Protein AF-X1VA92-F1 (afdb_monomer)

Secondary structure (DSSP, 8-state):
-HHHHHHHHHHHHHHHHHHHHHHHHHHHHHHHHHHHHHHHHHHHHHHHHH---HHHHHHHHHHHHHHHHHHHHHHHHHHHHHH--------B-HHHHHHHHHHHTHHHHHHTT-EEEEE--TTPPPBSS-HHHHHHHHHHHHHHHHHHSPTT-EEEEEEEEETTEEEEEEEE-SS---TTGGGTTTSTT---

InterPro domains:
  IPR003594 Histidine kinase/HSP90-like ATPase domain [PF02518] (134-191)
  IPR003661 Signal transduction histidine kinase, dimerisation/phosphoacceptor domain [PF00512] (24-86)
  IPR003661 Signal transduction histidine kinase, dimerisation/phosphoacceptor domain [SM00388] (22-87)
  IPR003661 Signal transduction histidine kinase, dimerisation/phosphoacceptor domain [cd00082] (22-83)
  IPR005467 Histidine kinase domain [PS50109] (29-192)
  IPR036097 Signal transduction histidine kinase, dimerisation/phosphoacceptor domain superfamily [SSF47384] (15-86)
  IPR036890 Histidine kinase/HSP90-like ATPase superfamily [G3DSA:3.30.565.10] (88-192)
  IPR036890 Histidine kinase/HSP90-like ATPase superfamily [SSF55874] (78-192)

Sequence (192 aa):
MEDITQTERFWEKMAQAEKITSLGLLSAGMAHKIYNPLGSILSHVQYLSAVESDGEKLDSLKWIESEAVRITEITERLLNFARSDHSRERSSNLNNVAIETLELLKRELDKKKIRVSTDLEPDLPPVSLSFGSLEQVVFNLMINAIQAVPPGGKIRISTARQSDQASLFIEDNGAGISKEDLRLVFNPFFST

Structure (mmCIF, N/CA/C/O backbone):
data_AF-X1VA92-F1
#
_entry.id   AF-X1VA92-F1
#
loop_
_atom_site.group_PDB
_atom_site.id
_atom_site.type_symbol
_atom_site.label_atom_id
_atom_site.label_alt_id
_atom_site.label_comp_id
_atom_site.label_asym_id
_atom_site.label_entity_id
_atom_site.label_seq_id
_atom_site.pdbx_PDB_ins_code
_atom_site.Cartn_x
_atom_site.Cartn_y
_atom_site.Cartn_z
_atom_site.occupancy
_atom_site.B_iso_or_equiv
_atom_site.auth_seq_id
_atom_site.auth_comp_id
_atom_site.auth_asym_id
_atom_site.auth_atom_id
_atom_site.pdbx_PDB_model_num
ATOM 1 N N . MET A 1 1 ? -6.807 8.406 42.313 1.00 51.59 1 MET A N 1
ATOM 2 C CA . MET A 1 1 ? -6.507 9.011 40.995 1.00 51.59 1 MET A CA 1
ATOM 3 C C . MET A 1 1 ? -5.010 9.012 40.666 1.00 51.59 1 MET A C 1
ATOM 5 O O . MET A 1 1 ? -4.710 9.003 39.487 1.00 51.59 1 MET A O 1
ATOM 9 N N . GLU A 1 2 ? -4.081 8.951 41.634 1.00 51.50 2 GLU A N 1
ATOM 10 C CA . GLU A 1 2 ? -2.622 8.928 41.359 1.00 51.50 2 GLU A CA 1
ATOM 11 C C . GLU A 1 2 ? -2.058 7.591 40.829 1.00 51.50 2 GLU A C 1
ATOM 13 O O . GLU A 1 2 ? -1.020 7.589 40.175 1.00 51.50 2 GLU A O 1
ATOM 18 N N . ASP A 1 3 ? -2.740 6.466 41.061 1.00 57.91 3 ASP A N 1
ATOM 19 C CA . ASP A 1 3 ? -2.236 5.117 40.728 1.00 57.91 3 ASP A CA 1
ATOM 20 C C . ASP A 1 3 ? -2.355 4.775 39.222 1.00 57.91 3 ASP A C 1
ATOM 22 O O . ASP A 1 3 ? -1.472 4.178 38.601 1.00 57.91 3 ASP A O 1
ATOM 26 N N . ILE A 1 4 ? -3.424 5.267 38.585 1.00 56.44 4 ILE A N 1
ATOM 27 C CA . ILE A 1 4 ? -3.711 5.030 37.161 1.00 56.44 4 ILE A CA 1
ATOM 28 C C . ILE A 1 4 ? -2.668 5.743 36.284 1.00 56.44 4 ILE A C 1
ATOM 30 O O . ILE A 1 4 ? -2.104 5.134 35.381 1.00 56.44 4 ILE A O 1
ATOM 34 N N . THR A 1 5 ? -2.308 6.989 36.616 1.00 64.12 5 THR A N 1
ATOM 35 C CA . THR A 1 5 ? -1.335 7.784 35.844 1.00 64.12 5 THR A CA 1
ATOM 36 C C . THR A 1 5 ? 0.086 7.210 35.897 1.00 64.12 5 THR A C 1
ATOM 38 O O . THR A 1 5 ? 0.846 7.352 34.940 1.00 64.12 5 THR A O 1
ATOM 41 N N . GLN A 1 6 ? 0.488 6.579 37.009 1.00 68.44 6 GLN A N 1
ATOM 42 C CA . GLN A 1 6 ? 1.813 5.952 37.108 1.00 68.44 6 GLN A CA 1
ATOM 43 C C . GLN A 1 6 ? 1.886 4.647 36.318 1.00 68.44 6 GLN A C 1
ATOM 45 O O . GLN A 1 6 ? 2.880 4.405 35.631 1.00 68.44 6 GLN A O 1
ATOM 50 N N . THR A 1 7 ? 0.818 3.853 36.377 1.00 69.75 7 THR A N 1
ATOM 51 C CA . THR A 1 7 ? 0.690 2.609 35.617 1.00 69.75 7 THR A CA 1
ATOM 52 C C . THR A 1 7 ? 0.664 2.890 34.113 1.00 69.75 7 THR A C 1
ATOM 54 O O . THR A 1 7 ? 1.433 2.284 33.372 1.00 69.75 7 THR A O 1
ATOM 57 N N . GLU A 1 8 ? -0.122 3.870 33.655 1.00 63.47 8 GLU A N 1
ATOM 58 C CA . GLU A 1 8 ? -0.158 4.301 32.246 1.00 63.47 8 GLU A CA 1
ATOM 59 C C . GLU A 1 8 ? 1.217 4.760 31.747 1.00 63.47 8 GLU A C 1
ATOM 61 O O . GLU A 1 8 ? 1.699 4.266 30.732 1.00 63.47 8 GLU A O 1
ATOM 66 N N . ARG A 1 9 ? 1.918 5.614 32.507 1.00 68.31 9 ARG A N 1
ATOM 67 C CA . ARG A 1 9 ? 3.278 6.064 32.154 1.00 68.31 9 ARG A CA 1
ATOM 68 C C . ARG A 1 9 ? 4.300 4.930 32.117 1.00 68.31 9 ARG A C 1
ATOM 70 O O . ARG A 1 9 ? 5.284 5.013 31.382 1.00 68.31 9 ARG A O 1
ATOM 77 N N . PHE A 1 10 ? 4.127 3.903 32.947 1.00 75.94 10 PHE A N 1
ATOM 78 C CA . PHE A 1 10 ? 4.983 2.720 32.930 1.00 75.94 10 PHE A CA 1
ATOM 79 C C . PHE A 1 10 ? 4.748 1.891 31.662 1.00 75.94 10 PHE A C 1
ATOM 81 O O . PHE A 1 10 ? 5.716 1.527 30.995 1.00 75.94 10 PHE A O 1
ATOM 88 N N . TRP A 1 11 ? 3.485 1.669 31.287 1.00 69.19 11 TRP A N 1
ATOM 89 C CA . TRP A 1 11 ? 3.123 0.999 30.036 1.00 69.19 11 TRP A CA 1
ATOM 90 C C . TRP A 1 11 ? 3.575 1.780 28.800 1.00 69.19 11 TRP A C 1
ATOM 92 O O . TRP A 1 11 ? 4.150 1.180 27.897 1.00 69.19 11 TRP A O 1
ATOM 102 N N . GLU A 1 12 ? 3.421 3.107 28.783 1.00 69.75 12 GLU A N 1
ATOM 103 C CA . GLU A 1 12 ? 3.938 3.972 27.712 1.00 69.75 12 GLU A CA 1
ATOM 104 C C . GLU A 1 12 ? 5.458 3.838 27.563 1.00 69.75 12 GLU A C 1
ATOM 106 O O . GLU A 1 12 ? 5.966 3.650 26.458 1.00 69.75 12 GLU A O 1
ATOM 111 N N . LYS A 1 13 ? 6.202 3.874 28.676 1.00 70.62 13 LYS A N 1
ATOM 112 C CA . LYS A 1 13 ? 7.662 3.705 28.659 1.00 70.62 13 LYS A CA 1
ATOM 113 C C . LYS A 1 13 ? 8.088 2.313 28.206 1.00 70.62 13 LYS A C 1
ATOM 115 O O . LYS A 1 13 ? 9.078 2.202 27.486 1.00 70.62 13 LYS A O 1
ATOM 120 N N . MET A 1 14 ? 7.369 1.266 28.612 1.00 70.25 14 MET A N 1
ATOM 121 C CA . MET A 1 14 ? 7.655 -0.101 28.167 1.00 70.25 14 MET A CA 1
ATOM 122 C C . MET A 1 14 ? 7.370 -0.278 26.678 1.00 70.25 14 MET A C 1
ATOM 124 O O . MET A 1 14 ? 8.239 -0.767 25.959 1.00 70.25 14 MET A O 1
ATOM 128 N N . ALA A 1 15 ? 6.236 0.227 26.187 1.00 64.81 15 ALA A N 1
ATOM 129 C CA . ALA A 1 15 ? 5.920 0.243 24.762 1.00 64.81 15 ALA A CA 1
ATOM 130 C C . ALA A 1 15 ? 6.973 1.028 23.957 1.00 64.81 15 ALA A C 1
ATOM 132 O O . ALA A 1 15 ? 7.412 0.594 22.891 1.00 64.81 15 ALA A O 1
ATOM 133 N N . GLN A 1 16 ? 7.449 2.159 24.486 1.00 64.69 16 GLN A N 1
ATOM 134 C CA . GLN A 1 16 ? 8.508 2.951 23.862 1.00 64.69 16 GLN A CA 1
ATOM 135 C C . GLN A 1 16 ? 9.859 2.209 23.845 1.00 64.69 16 GLN A C 1
ATOM 137 O O . GLN A 1 16 ? 10.579 2.269 22.846 1.00 64.69 16 GLN A O 1
ATOM 142 N N . ALA A 1 17 ? 10.204 1.481 24.910 1.00 65.81 17 ALA A N 1
ATOM 143 C CA . ALA A 1 17 ? 11.437 0.697 24.999 1.00 65.81 17 ALA A CA 1
ATOM 144 C C . ALA A 1 17 ? 11.427 -0.534 24.072 1.00 65.81 17 ALA A C 1
ATOM 146 O O . ALA A 1 17 ? 12.419 -0.789 23.380 1.00 65.81 17 ALA A O 1
ATOM 147 N N . GLU A 1 18 ? 10.306 -1.259 23.992 1.00 64.31 18 GLU A N 1
ATOM 148 C CA . GLU A 1 18 ? 10.106 -2.338 23.014 1.00 64.31 18 GLU A CA 1
ATOM 149 C C . GLU A 1 18 ? 10.190 -1.811 21.579 1.00 64.31 18 GLU A C 1
ATOM 151 O O . GLU A 1 18 ? 10.829 -2.431 20.724 1.00 64.31 18 GLU A O 1
ATOM 156 N N . LYS A 1 19 ? 9.622 -0.628 21.318 1.00 60.59 19 LYS A N 1
ATOM 157 C CA . LYS A 1 19 ? 9.689 0.043 20.016 1.00 60.59 19 LYS A CA 1
ATOM 158 C C . LYS A 1 19 ? 11.117 0.420 19.631 1.00 60.59 19 LYS A C 1
ATOM 160 O O . LYS A 1 19 ? 11.512 0.136 18.507 1.00 60.59 19 LYS A O 1
ATOM 165 N N . ILE A 1 20 ? 11.911 1.003 20.533 1.00 62.06 20 ILE A N 1
ATOM 166 C CA . ILE A 1 20 ? 13.326 1.343 20.275 1.00 62.06 20 ILE A CA 1
ATOM 167 C C . ILE A 1 20 ? 14.162 0.080 20.046 1.00 62.06 20 ILE A C 1
ATOM 169 O O . ILE A 1 20 ? 14.979 0.040 19.128 1.00 62.06 20 ILE A O 1
ATOM 173 N N . THR A 1 21 ? 13.938 -0.963 20.844 1.00 59.00 21 THR A N 1
ATOM 174 C CA . THR A 1 21 ? 14.646 -2.243 20.701 1.00 59.00 21 THR A CA 1
ATOM 175 C C . THR A 1 21 ? 14.317 -2.900 19.361 1.00 59.00 21 THR A C 1
ATOM 177 O O . THR A 1 21 ? 15.220 -3.313 18.632 1.00 59.00 21 THR A O 1
ATOM 180 N N . SER A 1 22 ? 13.034 -2.908 18.986 1.00 56.94 22 SER A N 1
ATOM 181 C CA . SER A 1 22 ? 12.571 -3.373 17.676 1.00 56.94 22 SER A CA 1
ATOM 182 C C . SER A 1 22 ? 13.159 -2.521 16.555 1.00 56.94 22 SER A C 1
ATOM 184 O O . SER A 1 22 ? 13.689 -3.064 15.594 1.00 56.94 22 SER A O 1
ATOM 186 N N . LEU A 1 23 ? 13.169 -1.192 16.693 1.00 59.81 23 LEU A N 1
ATOM 187 C CA . LEU A 1 23 ? 13.786 -0.282 15.728 1.00 59.81 23 LEU A CA 1
ATOM 188 C C . LEU A 1 23 ? 15.275 -0.601 15.537 1.00 59.81 23 LEU A C 1
ATOM 190 O O . LEU A 1 23 ? 15.735 -0.635 14.403 1.00 59.81 23 LEU A O 1
ATOM 194 N N . GLY A 1 24 ? 16.020 -0.872 16.611 1.00 56.16 24 GLY A N 1
ATOM 195 C CA . GLY A 1 24 ? 17.441 -1.227 16.557 1.00 56.16 24 GLY A CA 1
ATOM 196 C C . GLY A 1 24 ? 17.702 -2.547 15.827 1.00 56.16 24 GLY A C 1
ATOM 197 O O . GLY A 1 24 ? 18.560 -2.600 14.945 1.00 56.16 24 GLY A O 1
ATOM 198 N N . LEU A 1 25 ? 16.920 -3.589 16.130 1.00 56.34 25 LEU A N 1
ATOM 199 C CA . LEU A 1 25 ? 17.005 -4.888 15.451 1.00 56.34 25 LEU A CA 1
ATOM 200 C C . LEU A 1 25 ? 16.614 -4.790 13.964 1.00 56.34 25 LEU A C 1
ATOM 202 O O . LEU A 1 25 ? 17.269 -5.371 13.099 1.00 56.34 25 LEU A O 1
ATOM 206 N N . LEU A 1 26 ? 15.563 -4.024 13.661 1.00 56.12 26 LEU A N 1
ATOM 207 C CA . LEU A 1 26 ? 15.024 -3.849 12.311 1.00 56.12 26 LEU A CA 1
ATOM 208 C C . LEU A 1 26 ? 15.897 -2.917 11.455 1.00 56.12 26 LEU A C 1
ATOM 210 O O . LEU A 1 26 ? 16.030 -3.150 10.256 1.00 56.12 26 LEU A O 1
ATOM 214 N N . SER A 1 27 ? 16.554 -1.917 12.052 1.00 54.53 27 SER A N 1
ATOM 215 C CA . SER A 1 27 ? 17.424 -0.962 11.344 1.00 54.53 27 SER A CA 1
ATOM 216 C C . SER A 1 27 ? 18.600 -1.645 10.647 1.00 54.53 27 SER A C 1
ATOM 218 O O . SER A 1 27 ? 18.955 -1.253 9.538 1.00 54.53 27 SER A O 1
ATOM 220 N N . ALA A 1 28 ? 19.170 -2.701 11.236 1.00 60.66 28 ALA A N 1
ATOM 221 C CA . ALA A 1 28 ? 20.243 -3.471 10.603 1.00 60.66 28 ALA A CA 1
ATOM 222 C C . ALA A 1 28 ? 19.760 -4.212 9.338 1.00 60.66 28 ALA A C 1
ATOM 224 O O . ALA A 1 28 ? 20.427 -4.182 8.302 1.00 60.66 28 ALA A O 1
ATOM 225 N N . GLY A 1 29 ? 18.568 -4.820 9.388 1.00 56.12 29 GLY A N 1
ATOM 226 C CA . GLY A 1 29 ? 17.947 -5.472 8.228 1.00 56.12 29 GLY A CA 1
ATOM 227 C C . GLY A 1 29 ? 17.464 -4.481 7.160 1.00 56.12 29 GLY A C 1
ATOM 228 O O . GLY A 1 29 ? 17.550 -4.762 5.963 1.00 56.12 29 GLY A O 1
ATOM 229 N N . MET A 1 30 ? 17.002 -3.298 7.575 1.00 63.22 30 MET A N 1
ATOM 230 C CA . MET A 1 30 ? 16.572 -2.228 6.671 1.00 63.22 30 MET A CA 1
ATOM 231 C C . MET A 1 30 ? 17.733 -1.546 5.968 1.00 63.22 30 MET A C 1
ATOM 233 O O . MET A 1 30 ? 17.630 -1.287 4.775 1.00 63.22 30 MET A O 1
ATOM 237 N N . ALA A 1 31 ? 18.843 -1.300 6.667 1.00 66.50 31 ALA A N 1
ATOM 238 C CA . ALA A 1 31 ? 20.040 -0.737 6.059 1.00 66.50 31 ALA A CA 1
ATOM 239 C C . ALA A 1 31 ? 20.470 -1.587 4.859 1.00 66.50 31 ALA A C 1
ATOM 241 O O . ALA A 1 31 ? 20.632 -1.065 3.763 1.00 66.50 31 ALA A O 1
ATOM 242 N N . HIS A 1 32 ? 20.528 -2.911 5.022 1.00 66.38 32 HIS A N 1
ATOM 243 C CA . HIS A 1 32 ? 20.819 -3.831 3.922 1.00 66.38 32 HIS A CA 1
ATOM 244 C C . HIS A 1 32 ? 19.803 -3.724 2.766 1.00 66.38 32 HIS A C 1
ATOM 246 O O . HIS A 1 32 ? 20.185 -3.660 1.599 1.00 66.38 32 HIS A O 1
ATOM 252 N N . LYS A 1 33 ? 18.502 -3.628 3.072 1.00 63.91 33 LYS A N 1
ATOM 253 C CA . LYS A 1 33 ? 17.441 -3.457 2.063 1.00 63.91 33 LYS A CA 1
ATOM 254 C C . LYS A 1 33 ? 17.423 -2.083 1.384 1.00 63.91 33 LYS A C 1
ATOM 256 O O . LYS A 1 33 ? 16.824 -1.994 0.323 1.00 63.91 33 LYS A O 1
ATOM 261 N N . ILE A 1 34 ? 18.057 -1.054 1.950 1.00 75.75 34 ILE A N 1
ATOM 262 C CA . ILE A 1 34 ? 18.270 0.265 1.324 1.00 75.75 34 ILE A CA 1
ATOM 263 C C . ILE A 1 34 ? 19.579 0.276 0.519 1.00 75.75 34 ILE A C 1
ATOM 265 O O . ILE A 1 34 ? 19.644 0.843 -0.570 1.00 75.75 34 ILE A O 1
ATOM 269 N N . TYR A 1 35 ? 20.629 -0.378 1.017 1.00 76.25 35 TYR A N 1
ATOM 270 C CA . TYR A 1 35 ? 21.914 -0.440 0.323 1.00 76.25 35 TYR A CA 1
ATOM 271 C C . TYR A 1 35 ? 21.838 -1.226 -0.987 1.00 76.25 35 TYR A C 1
ATOM 273 O O . TYR A 1 35 ? 22.468 -0.830 -1.963 1.00 76.25 35 TYR A O 1
ATOM 281 N N . ASN A 1 36 ? 21.035 -2.289 -1.045 1.00 73.75 36 ASN A N 1
ATOM 282 C CA . ASN A 1 36 ? 20.842 -3.075 -2.266 1.00 73.75 36 ASN A CA 1
ATOM 283 C C . ASN A 1 36 ? 20.256 -2.261 -3.443 1.00 73.75 36 ASN A C 1
ATOM 285 O O . ASN A 1 36 ? 20.897 -2.223 -4.497 1.00 73.75 36 ASN A O 1
ATOM 289 N N . PRO A 1 37 ? 19.101 -1.578 -3.299 1.00 78.12 37 PRO A N 1
ATOM 290 C CA . PRO A 1 37 ? 18.558 -0.712 -4.340 1.00 78.12 37 PRO A CA 1
ATOM 291 C C . PRO A 1 37 ? 19.531 0.408 -4.727 1.00 78.12 37 PRO A C 1
ATOM 293 O O . PRO A 1 37 ? 19.744 0.658 -5.911 1.00 78.12 37 PRO A O 1
ATOM 296 N N . LEU A 1 38 ? 20.208 1.029 -3.751 1.00 85.75 38 LEU A N 1
ATOM 297 C CA . LEU A 1 38 ? 21.236 2.041 -4.023 1.00 85.75 38 LEU A CA 1
ATOM 298 C C . LEU A 1 38 ? 22.393 1.490 -4.866 1.00 85.75 38 LEU A C 1
ATOM 300 O O . LEU A 1 38 ? 22.822 2.138 -5.819 1.00 85.75 38 LEU A O 1
ATOM 304 N N . GLY A 1 39 ? 22.883 0.290 -4.554 1.00 84.38 39 GLY A N 1
ATOM 305 C CA . GLY A 1 39 ? 23.929 -0.373 -5.333 1.00 84.38 39 GLY A CA 1
ATOM 306 C C . GLY A 1 39 ? 23.492 -0.668 -6.771 1.00 84.38 39 GLY A C 1
ATOM 307 O O . GLY A 1 39 ? 24.270 -0.470 -7.708 1.00 84.38 39 GLY A O 1
ATOM 308 N N . SER A 1 40 ? 22.232 -1.075 -6.960 1.00 85.00 40 SER A N 1
ATOM 309 C CA . SER A 1 40 ? 21.647 -1.274 -8.290 1.00 85.00 40 SER A CA 1
ATOM 310 C C . SER A 1 40 ? 21.562 0.041 -9.072 1.00 85.00 40 SER A C 1
ATOM 312 O O . SER A 1 40 ? 22.006 0.091 -10.219 1.00 85.00 40 SER A O 1
ATOM 314 N N . ILE A 1 41 ? 21.105 1.128 -8.437 1.00 91.19 41 ILE A N 1
ATOM 315 C CA . ILE A 1 41 ? 21.076 2.470 -9.039 1.00 91.19 41 ILE A CA 1
ATOM 316 C C . ILE A 1 41 ? 22.476 2.898 -9.483 1.00 91.19 41 ILE A C 1
ATOM 318 O O . ILE A 1 41 ? 22.651 3.288 -10.636 1.00 91.19 41 ILE A O 1
ATOM 322 N N . LEU A 1 42 ? 23.486 2.792 -8.608 1.00 90.62 42 LEU A N 1
ATOM 323 C CA . LEU A 1 42 ? 24.863 3.157 -8.959 1.00 90.62 42 LEU A CA 1
ATOM 324 C C . LEU A 1 42 ? 25.379 2.357 -10.161 1.00 90.62 42 LEU A C 1
ATOM 326 O O . LEU A 1 42 ? 26.010 2.928 -11.049 1.00 90.62 42 LEU A O 1
ATOM 330 N N . SER A 1 43 ? 25.081 1.059 -10.211 1.00 90.00 43 SER A N 1
ATOM 331 C CA . SER A 1 43 ? 25.493 0.190 -11.318 1.00 90.00 43 SER A CA 1
ATOM 332 C C . SER A 1 43 ? 24.843 0.613 -12.639 1.00 90.00 43 SER A C 1
ATOM 334 O O . SER A 1 43 ? 25.521 0.687 -13.662 1.00 90.00 43 SER A O 1
ATOM 336 N N . HIS A 1 44 ? 23.554 0.970 -12.626 1.00 92.00 44 HIS A N 1
ATOM 337 C CA . HIS A 1 44 ? 22.870 1.480 -13.818 1.00 92.00 44 HIS A CA 1
ATOM 338 C C . HIS A 1 44 ? 23.366 2.868 -14.235 1.00 92.00 44 HIS A C 1
ATOM 340 O O . HIS A 1 44 ? 23.493 3.131 -15.426 1.00 92.00 44 HIS A O 1
ATOM 346 N N . VAL A 1 45 ? 23.713 3.748 -13.295 1.00 92.69 45 VAL A N 1
ATOM 347 C CA . VAL A 1 45 ? 24.329 5.048 -13.620 1.00 92.69 45 VAL A CA 1
ATOM 348 C C . VAL A 1 45 ? 25.700 4.864 -14.284 1.00 92.69 45 VAL A C 1
ATOM 350 O O . VAL A 1 45 ? 26.022 5.556 -15.251 1.00 92.69 45 VAL A O 1
ATOM 353 N N . GLN A 1 46 ? 26.499 3.903 -13.816 1.00 90.62 46 GLN A N 1
ATOM 354 C CA . GLN A 1 46 ? 27.761 3.540 -14.468 1.00 90.62 46 GLN A CA 1
ATOM 355 C C . GLN A 1 46 ? 27.521 2.954 -15.865 1.00 90.62 46 GLN A C 1
ATOM 357 O O . GLN A 1 46 ? 28.187 3.359 -16.817 1.00 90.62 46 GLN A O 1
ATOM 362 N N . TYR A 1 47 ? 26.530 2.069 -16.008 1.00 91.62 47 TYR A N 1
ATOM 363 C CA . TYR A 1 47 ? 26.126 1.505 -17.299 1.00 91.62 47 TYR A CA 1
ATOM 364 C C . TYR A 1 47 ? 25.704 2.589 -18.300 1.00 91.62 47 TYR A C 1
ATOM 366 O O . TYR A 1 47 ? 26.144 2.576 -19.447 1.00 91.62 47 TYR A O 1
ATOM 374 N N . LEU A 1 48 ? 24.937 3.587 -17.846 1.00 91.75 48 LEU A N 1
ATOM 375 C CA . LEU A 1 48 ? 24.497 4.727 -18.657 1.00 91.75 48 LEU A CA 1
ATOM 376 C C . LEU A 1 48 ? 25.655 5.528 -19.263 1.00 91.75 48 LEU A C 1
ATOM 378 O O . LEU A 1 48 ? 25.488 6.136 -20.316 1.00 91.75 48 LEU A O 1
ATOM 382 N N . SER A 1 49 ? 26.820 5.521 -18.614 1.00 85.94 49 SER A N 1
ATOM 383 C CA . SER A 1 49 ? 28.020 6.212 -19.101 1.00 85.94 49 SER A CA 1
ATOM 384 C C . SER A 1 49 ? 28.775 5.413 -20.170 1.00 85.94 49 SER A C 1
ATOM 386 O O . SER A 1 49 ? 29.607 5.977 -20.874 1.00 85.94 49 SER A O 1
ATOM 388 N N . ALA A 1 50 ? 28.508 4.109 -20.282 1.00 87.25 50 ALA A N 1
ATOM 389 C CA . ALA A 1 50 ? 29.173 3.192 -21.206 1.00 87.25 50 ALA A CA 1
ATOM 390 C C . ALA A 1 50 ? 28.299 2.797 -22.410 1.00 87.25 50 ALA A C 1
ATOM 392 O O . ALA A 1 50 ? 28.812 2.252 -23.385 1.00 87.25 50 ALA A O 1
ATOM 393 N N . VAL A 1 51 ? 26.989 3.048 -22.344 1.00 90.25 51 VAL A N 1
ATOM 394 C CA . VAL A 1 51 ? 26.021 2.641 -23.366 1.00 90.25 51 VAL A CA 1
ATOM 395 C C . VAL A 1 51 ? 25.683 3.788 -24.320 1.00 90.25 51 VAL A C 1
ATOM 397 O O . VAL A 1 51 ? 25.341 4.894 -23.902 1.00 90.25 51 VAL A O 1
ATOM 400 N N . GLU A 1 52 ? 25.730 3.525 -25.627 1.00 89.81 52 GLU A N 1
ATOM 401 C CA . GLU A 1 52 ? 25.382 4.534 -26.637 1.00 89.81 52 GLU A CA 1
ATOM 402 C C . GLU A 1 52 ? 23.909 4.483 -27.063 1.00 89.81 52 GLU A C 1
ATOM 404 O O . GLU A 1 52 ? 23.341 5.522 -27.398 1.00 89.81 52 GLU A O 1
ATOM 409 N N . SER A 1 53 ? 23.272 3.310 -26.982 1.00 94.06 53 SER A N 1
ATOM 410 C CA . SER A 1 53 ? 21.876 3.091 -27.381 1.00 94.06 53 SER A CA 1
ATOM 411 C C . SER A 1 53 ? 20.890 3.862 -26.502 1.00 94.06 53 SER A C 1
ATOM 413 O O . SER A 1 53 ? 20.784 3.615 -25.301 1.00 94.06 53 SER A O 1
ATOM 415 N N . ASP A 1 54 ? 20.097 4.747 -27.107 1.00 88.69 54 ASP A N 1
ATOM 416 C CA . ASP A 1 54 ? 19.084 5.526 -26.385 1.00 88.69 54 ASP A CA 1
ATOM 417 C C . ASP A 1 54 ? 17.954 4.659 -25.805 1.00 88.69 54 ASP A C 1
ATOM 419 O O . ASP A 1 54 ? 17.386 5.005 -24.769 1.00 88.69 54 ASP A O 1
ATOM 423 N N . GLY A 1 55 ? 17.661 3.507 -26.420 1.00 89.19 55 GLY A N 1
ATOM 424 C CA . GLY A 1 55 ? 16.695 2.544 -25.880 1.00 89.19 55 GLY A CA 1
ATOM 425 C C . GLY A 1 55 ? 17.172 1.935 -24.561 1.00 89.19 55 GLY A C 1
ATOM 426 O O . GLY A 1 55 ? 16.449 1.949 -23.568 1.00 89.19 55 GLY A O 1
ATOM 427 N N . GLU A 1 56 ? 18.430 1.496 -24.516 1.00 88.12 56 GLU A N 1
ATOM 428 C CA . GLU A 1 56 ? 19.026 0.914 -23.307 1.00 88.12 56 GLU A CA 1
ATOM 429 C C . GLU A 1 56 ? 19.242 1.959 -22.205 1.00 88.12 56 GLU A C 1
ATOM 431 O O . GLU A 1 56 ? 19.104 1.654 -21.013 1.00 88.12 56 GLU A O 1
ATOM 436 N N . LYS A 1 57 ? 19.515 3.216 -22.591 1.00 89.81 57 LYS A N 1
ATOM 437 C CA . LYS A 1 57 ? 19.520 4.338 -21.645 1.00 89.81 57 LYS A CA 1
ATOM 438 C C . LYS A 1 57 ? 18.149 4.540 -21.018 1.00 89.81 57 LYS A C 1
ATOM 440 O O . LYS A 1 57 ? 18.047 4.668 -19.800 1.00 89.81 57 LYS A O 1
ATOM 445 N N . LEU A 1 58 ? 17.096 4.555 -21.833 1.00 88.62 58 LEU A N 1
ATOM 446 C CA . LEU A 1 58 ? 15.733 4.748 -21.348 1.00 88.62 58 LEU A CA 1
ATOM 447 C C . LEU A 1 58 ? 15.306 3.628 -20.391 1.00 88.62 58 LEU A C 1
ATOM 449 O O . LEU A 1 58 ? 14.689 3.910 -19.364 1.00 88.62 58 LEU A O 1
ATOM 453 N N . ASP A 1 59 ? 15.656 2.380 -20.692 1.00 87.00 59 ASP A N 1
ATOM 454 C CA . ASP A 1 59 ? 15.344 1.242 -19.824 1.00 87.00 59 ASP A CA 1
ATOM 455 C C . ASP A 1 59 ? 16.107 1.311 -18.495 1.00 87.00 59 ASP A C 1
ATOM 457 O O . ASP A 1 59 ? 15.518 1.111 -17.430 1.00 87.00 59 ASP A O 1
ATOM 461 N N . SER A 1 60 ? 17.384 1.702 -18.529 1.00 88.44 60 SER A N 1
ATOM 462 C CA . SER A 1 60 ? 18.170 1.930 -17.310 1.00 88.44 60 SER A CA 1
ATOM 463 C C . SER A 1 60 ? 17.630 3.084 -16.463 1.00 88.44 60 SER A C 1
ATOM 465 O O . SER A 1 60 ? 17.595 2.978 -15.240 1.00 88.44 60 SER A O 1
ATOM 467 N N . LEU A 1 61 ? 17.163 4.169 -17.086 1.00 89.31 61 LEU A N 1
ATOM 468 C CA . LEU A 1 61 ? 16.547 5.294 -16.375 1.00 89.31 61 LEU A CA 1
ATOM 469 C C . LEU A 1 61 ? 15.232 4.894 -15.695 1.00 89.31 61 LEU A C 1
ATOM 471 O O . LEU A 1 61 ? 15.024 5.241 -14.534 1.00 89.31 61 LEU A O 1
ATOM 475 N N . LYS A 1 62 ? 14.374 4.118 -16.371 1.00 81.12 62 LYS A N 1
ATOM 476 C CA . LYS A 1 62 ? 13.142 3.574 -15.769 1.00 81.12 62 LYS A CA 1
ATOM 477 C C . LYS A 1 62 ? 13.440 2.634 -14.604 1.00 81.12 62 LYS A C 1
ATOM 479 O O . LYS A 1 62 ? 12.714 2.633 -13.612 1.00 81.12 62 LYS A O 1
ATOM 484 N N . TRP A 1 63 ? 14.502 1.836 -14.716 1.00 84.00 63 TRP A N 1
ATOM 485 C CA . TRP A 1 63 ? 14.940 0.967 -13.629 1.00 84.00 63 TRP A CA 1
ATOM 486 C C . TRP A 1 63 ? 15.394 1.775 -12.409 1.00 84.00 63 TRP A C 1
ATOM 488 O O . TRP A 1 63 ? 14.928 1.528 -11.298 1.00 84.00 63 TRP A O 1
ATOM 498 N N . ILE A 1 64 ? 16.236 2.793 -12.622 1.00 89.88 64 ILE A N 1
ATOM 499 C CA . ILE A 1 64 ? 16.676 3.716 -11.566 1.00 89.88 64 ILE A CA 1
ATOM 500 C C . ILE A 1 64 ? 15.476 4.390 -10.888 1.00 89.88 64 ILE A C 1
ATOM 502 O O . ILE A 1 64 ? 15.435 4.460 -9.661 1.00 89.88 64 ILE A O 1
ATOM 506 N N . GLU A 1 65 ? 14.497 4.861 -11.666 1.00 79.69 65 GLU A N 1
ATOM 507 C CA . GLU A 1 65 ? 13.269 5.471 -11.141 1.00 79.69 65 GLU A CA 1
ATOM 508 C C . GLU A 1 65 ? 12.511 4.499 -10.225 1.00 79.69 65 GLU A C 1
ATOM 510 O O . GLU A 1 65 ? 12.183 4.851 -9.092 1.00 79.69 65 GLU A O 1
ATOM 515 N N . SER A 1 66 ? 12.292 3.259 -10.675 1.00 72.12 66 SER A N 1
ATOM 516 C CA . SER A 1 66 ? 11.624 2.222 -9.877 1.00 72.12 66 SER A CA 1
ATOM 517 C C . SER A 1 66 ? 12.341 1.965 -8.551 1.00 72.12 66 SER A C 1
ATOM 519 O O . SER A 1 66 ? 11.706 1.816 -7.507 1.00 72.12 66 SER A O 1
ATOM 521 N N . GLU A 1 67 ? 13.669 1.929 -8.575 1.00 84.56 67 GLU A N 1
ATOM 522 C CA . GLU A 1 67 ? 14.458 1.581 -7.401 1.00 84.56 67 GLU A CA 1
ATOM 523 C C . GLU A 1 67 ? 14.591 2.761 -6.418 1.00 84.56 67 GLU A C 1
ATOM 525 O O . GLU A 1 67 ? 14.637 2.563 -5.202 1.00 84.56 67 GLU A O 1
ATOM 530 N N . ALA A 1 68 ? 14.520 3.999 -6.917 1.00 77.31 68 ALA A N 1
ATOM 531 C CA . ALA A 1 68 ? 14.373 5.196 -6.092 1.00 77.31 68 ALA A CA 1
ATOM 532 C C . ALA A 1 68 ? 13.001 5.251 -5.397 1.00 77.31 68 ALA A C 1
ATOM 534 O O . ALA A 1 68 ? 12.933 5.546 -4.203 1.00 77.31 68 ALA A O 1
ATOM 535 N N . VAL A 1 69 ? 11.916 4.913 -6.106 1.00 73.75 69 VAL A N 1
ATOM 536 C CA . VAL A 1 69 ? 10.572 4.784 -5.508 1.00 73.75 69 VAL A CA 1
ATOM 537 C C . VAL A 1 69 ? 10.589 3.747 -4.384 1.00 73.75 69 VAL A C 1
ATOM 539 O O . VAL A 1 69 ? 10.125 4.025 -3.280 1.00 73.75 69 VAL A O 1
ATOM 542 N N . ARG A 1 70 ? 11.223 2.594 -4.614 1.00 71.00 70 ARG A N 1
ATOM 543 C CA . ARG A 1 70 ? 11.360 1.538 -3.606 1.00 71.00 70 ARG A CA 1
ATOM 544 C C . ARG A 1 70 ? 12.097 2.003 -2.346 1.00 71.00 70 ARG A C 1
ATOM 546 O O . ARG A 1 70 ? 11.689 1.660 -1.237 1.00 71.00 70 ARG A O 1
ATOM 553 N N . ILE A 1 71 ? 13.175 2.780 -2.486 1.00 79.94 71 ILE A N 1
ATOM 554 C CA . ILE A 1 71 ? 13.889 3.358 -1.333 1.00 79.94 71 ILE A CA 1
ATOM 555 C C . ILE A 1 71 ? 12.965 4.295 -0.553 1.00 79.94 71 ILE A C 1
ATOM 557 O O . ILE A 1 71 ? 12.902 4.191 0.673 1.00 79.94 71 ILE A O 1
ATOM 561 N N . THR A 1 72 ? 12.220 5.158 -1.247 1.00 72.75 72 THR A N 1
ATOM 562 C CA . THR A 1 72 ? 11.250 6.070 -0.626 1.00 72.75 72 THR A CA 1
ATOM 563 C C . THR A 1 72 ? 10.235 5.295 0.211 1.00 72.75 72 THR A C 1
ATOM 565 O O . THR A 1 72 ? 10.123 5.556 1.408 1.00 72.75 72 THR A O 1
ATOM 568 N N . GLU A 1 73 ? 9.609 4.255 -0.345 1.00 68.50 73 GLU A N 1
ATOM 569 C CA . GLU A 1 73 ? 8.646 3.411 0.378 1.00 68.50 73 GLU A CA 1
ATOM 570 C C . GLU A 1 73 ? 9.252 2.764 1.636 1.00 68.50 73 GLU A C 1
ATOM 572 O O . GLU A 1 73 ? 8.625 2.728 2.699 1.00 68.50 73 GLU A O 1
ATOM 577 N N . ILE A 1 74 ? 10.490 2.262 1.549 1.00 66.69 74 ILE A N 1
ATOM 578 C CA . ILE A 1 74 ? 11.199 1.672 2.694 1.00 66.69 74 ILE A CA 1
ATOM 579 C C . ILE A 1 74 ? 11.429 2.731 3.782 1.00 66.69 74 ILE A C 1
ATOM 581 O O . ILE A 1 74 ? 11.202 2.465 4.967 1.00 66.69 74 ILE A O 1
ATOM 585 N N . THR A 1 75 ? 11.859 3.933 3.398 1.00 68.75 75 THR A N 1
ATOM 586 C CA . THR A 1 75 ? 12.124 5.024 4.346 1.00 68.75 75 THR A CA 1
ATOM 587 C C . THR A 1 75 ? 10.852 5.576 4.984 1.00 68.75 75 THR A C 1
ATOM 589 O O . THR A 1 75 ? 10.842 5.828 6.188 1.00 68.75 75 THR A O 1
ATOM 592 N N . GLU A 1 76 ? 9.756 5.687 4.234 1.00 65.19 76 GLU A N 1
ATOM 593 C CA . GLU A 1 76 ? 8.454 6.105 4.756 1.00 65.19 76 GLU A CA 1
ATOM 594 C C 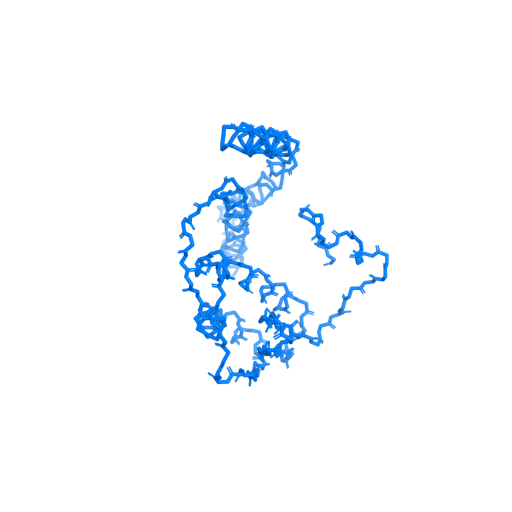. GLU A 1 76 ? 7.905 5.090 5.755 1.00 65.19 76 GLU A C 1
ATOM 596 O O . GLU A 1 76 ? 7.474 5.469 6.844 1.00 65.19 76 GLU A O 1
ATO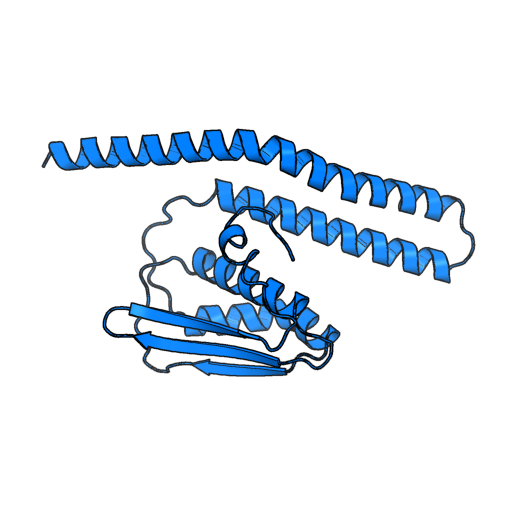M 601 N N . ARG A 1 77 ? 7.997 3.787 5.456 1.00 64.56 77 ARG A N 1
ATOM 602 C CA . ARG A 1 77 ? 7.602 2.728 6.400 1.00 64.56 77 ARG A CA 1
ATOM 603 C C . ARG A 1 77 ? 8.384 2.818 7.716 1.00 64.56 77 ARG A C 1
ATOM 605 O O . ARG A 1 77 ? 7.783 2.678 8.781 1.00 64.56 77 ARG A O 1
ATOM 612 N N . LEU A 1 78 ? 9.689 3.108 7.665 1.00 65.00 78 LEU A N 1
ATOM 613 C CA . LEU A 1 78 ? 10.516 3.305 8.865 1.00 65.00 78 LEU A CA 1
ATOM 614 C C . LEU A 1 78 ? 10.117 4.562 9.646 1.00 65.00 78 LEU A C 1
ATOM 616 O O . LEU A 1 78 ? 9.942 4.510 10.865 1.00 65.00 78 LEU A O 1
ATOM 620 N N . LEU A 1 79 ? 9.963 5.690 8.948 1.00 64.06 79 LEU A N 1
ATOM 621 C CA . LEU A 1 79 ? 9.584 6.963 9.557 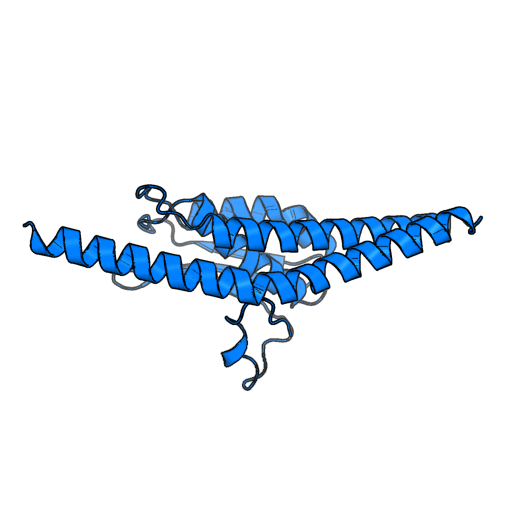1.00 64.06 79 LEU A CA 1
ATOM 622 C C . LEU A 1 79 ? 8.205 6.882 10.202 1.00 64.06 79 LEU A C 1
ATOM 624 O O . LEU A 1 79 ? 8.031 7.385 11.306 1.00 64.06 79 LEU A O 1
ATOM 628 N N . ASN A 1 80 ? 7.247 6.216 9.565 1.00 60.59 80 ASN A N 1
ATOM 629 C CA . ASN A 1 80 ? 5.903 6.053 10.102 1.00 60.59 80 ASN A CA 1
ATOM 630 C C . ASN A 1 80 ? 5.866 5.084 11.287 1.00 60.59 80 ASN A C 1
ATOM 632 O O . ASN A 1 80 ? 5.172 5.342 12.271 1.00 60.59 80 ASN A O 1
ATOM 636 N N . PHE A 1 81 ? 6.671 4.017 11.260 1.00 59.25 81 PHE A N 1
ATOM 637 C CA . PHE A 1 81 ? 6.855 3.174 12.438 1.00 59.25 81 PHE A CA 1
ATOM 638 C C . PHE A 1 81 ? 7.417 3.993 13.606 1.00 59.25 81 PHE A C 1
ATOM 640 O O . PHE A 1 81 ? 6.890 3.914 14.710 1.00 59.25 81 PHE A O 1
ATOM 647 N N . ALA A 1 82 ? 8.410 4.855 13.367 1.00 60.34 82 ALA A N 1
ATOM 648 C CA . ALA A 1 82 ? 8.961 5.737 14.394 1.00 60.34 82 ALA A CA 1
ATOM 649 C C . ALA A 1 82 ? 7.952 6.802 14.876 1.00 60.34 82 ALA A C 1
ATOM 651 O O . ALA A 1 82 ? 7.840 7.026 16.081 1.00 60.34 82 ALA A O 1
ATOM 652 N N . ARG A 1 83 ? 7.178 7.400 13.961 1.00 56.06 83 ARG A N 1
ATOM 653 C CA . ARG A 1 83 ? 6.228 8.506 14.192 1.00 56.06 83 ARG A CA 1
ATOM 654 C C . ARG A 1 83 ? 4.834 8.101 14.658 1.00 56.06 83 ARG A C 1
ATOM 656 O O . ARG A 1 83 ? 4.022 8.997 14.860 1.00 56.06 83 ARG A O 1
ATOM 663 N N . SER A 1 84 ? 4.540 6.811 14.824 1.00 49.78 84 SER A N 1
ATOM 664 C CA . SER A 1 84 ? 3.336 6.357 15.534 1.00 49.78 84 SER A CA 1
ATOM 665 C C . SER A 1 84 ? 3.396 6.845 16.988 1.00 49.78 84 SER A C 1
ATOM 667 O O . SER A 1 84 ? 3.882 6.171 17.892 1.00 49.78 84 SER A O 1
ATOM 669 N N . ASP A 1 85 ? 3.008 8.099 17.148 1.00 46.81 85 ASP A N 1
ATOM 670 C CA . ASP A 1 85 ? 2.919 8.882 18.360 1.00 46.81 85 ASP A CA 1
ATOM 671 C C . ASP A 1 85 ? 1.463 9.336 18.448 1.00 46.81 85 ASP A C 1
ATOM 673 O O . ASP A 1 85 ? 0.812 9.571 17.423 1.00 46.81 85 ASP A O 1
ATOM 677 N N . HIS A 1 86 ? 0.937 9.388 19.664 1.00 46.44 86 HIS A N 1
ATOM 678 C CA . HIS A 1 86 ? -0.474 9.578 19.980 1.00 46.44 86 HIS A CA 1
ATOM 679 C C . HIS A 1 86 ? -0.974 10.962 19.531 1.00 46.44 86 HIS A C 1
ATOM 681 O O . HIS A 1 86 ? -1.151 11.879 20.338 1.00 46.44 86 HIS A O 1
ATOM 687 N N . SER A 1 87 ? -1.219 11.150 18.230 1.00 44.78 87 SER A N 1
ATOM 688 C CA . SER A 1 87 ? -1.853 12.362 17.727 1.00 44.78 87 SER A CA 1
ATOM 689 C C . SER A 1 87 ? -3.294 12.357 18.229 1.00 44.78 87 SER A C 1
ATOM 691 O O . SER A 1 87 ? -4.135 11.631 17.699 1.00 44.78 87 SER A O 1
ATOM 693 N N . ARG A 1 88 ? -3.512 13.115 19.310 1.00 46.62 88 ARG A N 1
ATOM 694 C CA . ARG A 1 88 ? -4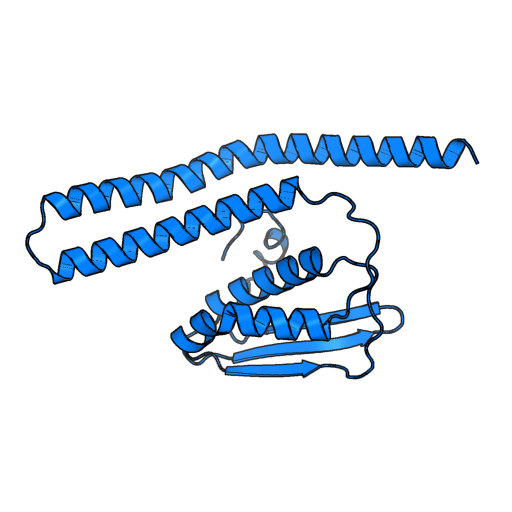.783 13.463 19.962 1.00 46.62 88 ARG A CA 1
ATOM 695 C C . ARG A 1 88 ? -5.988 13.128 19.090 1.00 46.62 88 ARG A C 1
ATOM 697 O O . ARG A 1 88 ? -6.107 13.697 18.005 1.00 46.62 88 ARG A O 1
ATOM 704 N N . GLU A 1 89 ? -6.830 12.226 19.591 1.00 52.69 89 GLU A N 1
ATOM 705 C CA . GLU A 1 89 ? -8.078 11.757 18.984 1.00 52.69 89 GLU A CA 1
ATOM 706 C C . GLU A 1 89 ? -8.717 12.814 18.078 1.00 52.69 89 GLU A C 1
ATOM 708 O O . GLU A 1 89 ? -9.298 13.804 18.525 1.00 52.69 89 GLU A O 1
ATOM 713 N N . ARG A 1 90 ? -8.583 12.604 16.769 1.00 66.12 90 ARG A N 1
ATOM 714 C CA . ARG A 1 90 ? -9.428 13.246 15.770 1.00 66.12 90 ARG A CA 1
ATOM 715 C C . ARG A 1 90 ? -10.318 12.151 15.227 1.00 66.12 90 ARG A C 1
ATOM 717 O O . ARG A 1 90 ? -9.815 11.132 14.773 1.00 66.12 90 ARG A O 1
ATOM 724 N N . SER A 1 91 ? -11.622 12.345 15.350 1.00 80.38 91 SER A N 1
ATOM 725 C CA . SER A 1 91 ? -12.609 11.437 14.783 1.00 80.38 91 SER A CA 1
ATOM 726 C C . SER A 1 91 ? -12.514 11.493 13.254 1.00 80.38 91 SER A C 1
ATOM 728 O O . SER A 1 91 ? -12.489 12.591 12.695 1.00 80.38 91 SER A O 1
ATOM 730 N N . SER A 1 92 ? -12.428 10.344 12.585 1.00 85.75 92 SER A N 1
ATOM 731 C CA . SER A 1 92 ? -12.269 10.259 11.125 1.00 85.75 92 SER A CA 1
ATOM 732 C C . SER A 1 92 ? -13.334 9.370 10.499 1.00 85.75 92 SER A C 1
ATOM 734 O O . SER A 1 92 ? -13.761 8.381 11.088 1.00 85.75 92 SER A O 1
ATOM 736 N N . ASN A 1 93 ? -13.754 9.703 9.282 1.00 90.94 93 ASN A N 1
ATOM 737 C CA . ASN A 1 93 ? -14.714 8.909 8.523 1.00 90.94 93 ASN A CA 1
ATOM 738 C C . ASN A 1 93 ? -13.968 7.937 7.588 1.00 90.94 93 ASN A C 1
ATOM 740 O O . ASN A 1 93 ? -13.183 8.380 6.748 1.00 90.94 93 ASN A O 1
ATOM 744 N N . LEU A 1 94 ? -14.213 6.625 7.719 1.00 94.81 94 LEU A N 1
ATOM 745 C CA . LEU A 1 94 ? -13.528 5.603 6.910 1.00 94.81 94 LEU A CA 1
ATOM 746 C C . LEU A 1 94 ? -13.853 5.699 5.412 1.00 94.81 94 LEU A C 1
ATOM 748 O O . LEU A 1 94 ? -13.001 5.356 4.596 1.00 94.81 94 LEU A O 1
ATOM 752 N N . ASN A 1 95 ? -15.037 6.190 5.036 1.00 95.06 95 ASN A N 1
ATOM 753 C CA . ASN A 1 95 ? -15.399 6.378 3.630 1.00 95.06 95 ASN A CA 1
ATOM 754 C C . ASN A 1 95 ? -14.532 7.464 2.993 1.00 95.06 95 ASN A C 1
ATOM 756 O O . ASN A 1 95 ? -14.028 7.269 1.892 1.00 95.06 95 ASN A O 1
ATOM 760 N N . ASN A 1 96 ? -14.305 8.576 3.699 1.00 89.81 96 ASN A N 1
ATOM 761 C CA . ASN A 1 96 ? -13.438 9.647 3.201 1.00 89.81 96 ASN A CA 1
ATOM 762 C C . ASN A 1 96 ? -12.002 9.145 3.030 1.00 89.81 96 ASN A C 1
ATOM 764 O O . ASN A 1 96 ? -11.410 9.348 1.976 1.00 89.81 96 ASN A O 1
ATOM 768 N N . VAL A 1 97 ? -11.481 8.412 4.022 1.00 89.94 97 VAL A N 1
ATOM 769 C CA . VAL A 1 97 ? -10.150 7.791 3.933 1.00 89.94 97 VAL A CA 1
ATOM 770 C C . VAL A 1 97 ? -10.054 6.872 2.711 1.00 89.94 97 VAL A C 1
ATOM 772 O O . VAL A 1 97 ? -9.085 6.949 1.957 1.00 89.94 97 VAL A O 1
ATOM 775 N N . ALA A 1 98 ? -11.059 6.018 2.488 1.00 93.44 98 ALA A N 1
ATOM 776 C CA . ALA A 1 98 ? -11.110 5.121 1.337 1.00 93.44 98 ALA A CA 1
ATOM 777 C C . ALA A 1 98 ? -11.091 5.889 0.004 1.00 93.44 98 ALA A C 1
ATOM 779 O O . ALA A 1 98 ? -10.319 5.548 -0.889 1.00 93.44 98 ALA A O 1
ATOM 780 N N . ILE A 1 99 ? -11.914 6.934 -0.123 1.00 89.94 99 ILE A N 1
ATOM 781 C CA . ILE A 1 99 ? -12.035 7.740 -1.346 1.00 89.94 99 ILE A CA 1
ATOM 782 C C . ILE A 1 99 ? -10.735 8.498 -1.641 1.00 89.94 99 ILE A C 1
ATOM 784 O O . ILE A 1 99 ? -10.233 8.428 -2.762 1.00 89.94 99 ILE A O 1
ATOM 788 N N . GLU A 1 100 ? -10.166 9.185 -0.649 1.00 79.00 100 GLU A N 1
ATOM 789 C CA . GLU A 1 100 ? -8.931 9.959 -0.825 1.00 79.00 100 GLU A CA 1
ATOM 790 C C . GLU A 1 100 ? -7.747 9.044 -1.171 1.00 79.00 100 GLU A C 1
ATOM 792 O O . GLU A 1 100 ? -7.002 9.323 -2.111 1.00 79.00 100 GLU A O 1
ATOM 797 N N . THR A 1 101 ? -7.648 7.877 -0.523 1.00 82.06 101 THR A N 1
ATOM 798 C CA . THR A 1 101 ? -6.610 6.886 -0.849 1.00 82.06 101 THR A CA 1
ATOM 799 C C . THR A 1 101 ? -6.741 6.359 -2.284 1.00 82.06 101 THR A C 1
ATOM 801 O O . THR A 1 101 ? -5.734 6.154 -2.966 1.00 82.06 101 THR A O 1
ATOM 804 N N . LEU A 1 102 ? -7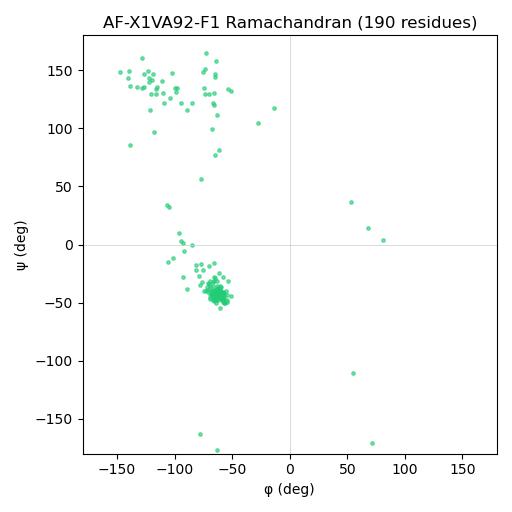.967 6.140 -2.774 1.00 86.50 102 LEU A N 1
ATOM 805 C CA . LEU A 1 102 ? -8.193 5.706 -4.156 1.00 86.50 102 LEU A CA 1
ATOM 806 C C . LEU A 1 102 ? -7.753 6.759 -5.179 1.00 86.50 102 LEU A C 1
ATOM 808 O O . LEU A 1 102 ? -7.152 6.396 -6.192 1.00 86.50 102 LEU A O 1
ATOM 812 N N . GLU A 1 103 ? -8.008 8.042 -4.919 1.00 77.44 103 GLU A N 1
ATOM 813 C CA . GLU A 1 103 ? -7.538 9.128 -5.788 1.00 77.44 103 GLU A CA 1
ATOM 814 C C . GLU A 1 103 ? -6.004 9.206 -5.818 1.00 77.44 103 GLU A C 1
ATOM 816 O O . GLU A 1 103 ? -5.422 9.339 -6.897 1.00 77.44 103 GLU A O 1
ATOM 821 N N . LEU A 1 104 ? -5.332 9.025 -4.672 1.00 71.25 104 LEU A N 1
ATOM 822 C CA . LEU A 1 104 ? -3.865 8.976 -4.609 1.00 71.25 104 LEU A CA 1
ATOM 823 C C . LEU A 1 104 ? -3.273 7.838 -5.458 1.00 71.25 104 LEU A C 1
ATOM 825 O O . LEU A 1 104 ? -2.226 8.004 -6.085 1.00 71.25 104 LEU A O 1
ATOM 829 N N . LEU A 1 105 ? -3.947 6.687 -5.511 1.00 80.75 105 LEU A N 1
ATOM 830 C CA . LEU A 1 105 ? -3.469 5.482 -6.200 1.00 80.75 105 LEU A CA 1
ATOM 831 C C . LEU A 1 105 ? -3.948 5.348 -7.651 1.00 80.75 105 LEU A C 1
ATOM 833 O O . LEU A 1 105 ? -3.595 4.382 -8.335 1.00 80.75 105 LEU A O 1
ATOM 837 N N . LYS A 1 106 ? -4.709 6.322 -8.156 1.00 79.31 106 LYS A N 1
ATOM 838 C CA . LYS A 1 106 ? -5.333 6.294 -9.485 1.00 79.31 106 LYS A CA 1
ATOM 839 C C . LYS A 1 106 ? -4.355 5.969 -10.613 1.00 79.31 106 LYS A C 1
ATOM 841 O O . LYS A 1 106 ? -4.636 5.116 -11.449 1.00 79.31 106 LYS A O 1
ATOM 846 N N . ARG A 1 107 ? -3.166 6.583 -10.600 1.00 72.06 107 ARG A N 1
ATOM 847 C CA . ARG A 1 107 ? -2.134 6.357 -11.627 1.00 72.06 107 ARG A CA 1
ATOM 848 C C . ARG A 1 107 ? -1.664 4.899 -11.677 1.00 72.06 107 ARG A C 1
ATOM 850 O O . ARG A 1 107 ? -1.511 4.354 -12.768 1.00 72.06 107 ARG A O 1
ATOM 857 N N . GLU A 1 108 ? -1.430 4.270 -10.526 1.00 78.75 108 GLU A N 1
ATOM 858 C CA . GLU A 1 108 ? -0.974 2.873 -10.460 1.00 78.75 108 GLU A CA 1
ATOM 859 C C . GLU A 1 108 ? -2.094 1.895 -10.840 1.00 78.75 108 GLU A C 1
ATOM 861 O O . GLU A 1 108 ? -1.861 0.934 -11.582 1.00 78.75 108 GLU A O 1
ATOM 866 N N . LEU A 1 109 ? -3.327 2.185 -10.413 1.00 87.56 109 LEU A N 1
ATOM 867 C CA . LEU A 1 109 ? -4.522 1.440 -10.813 1.00 87.56 109 LEU A CA 1
ATOM 868 C C . LEU A 1 109 ? -4.711 1.463 -12.338 1.00 87.56 109 LEU A C 1
ATOM 870 O O . LEU A 1 109 ? -4.874 0.405 -12.952 1.00 87.56 109 LEU A O 1
ATOM 874 N N . ASP A 1 110 ? -4.604 2.641 -12.958 1.00 86.25 110 ASP A N 1
ATOM 875 C CA . ASP A 1 110 ? -4.742 2.832 -14.405 1.00 86.25 110 ASP A CA 1
ATOM 876 C C . ASP A 1 110 ? -3.621 2.136 -15.185 1.00 86.25 110 ASP A C 1
ATOM 878 O O . ASP A 1 110 ? -3.878 1.428 -16.165 1.00 86.25 110 ASP A O 1
ATOM 882 N N . LYS A 1 111 ? -2.371 2.267 -14.721 1.00 85.12 111 LYS A N 1
ATOM 883 C CA . LYS A 1 111 ? -1.191 1.624 -15.324 1.00 85.12 111 LYS A CA 1
ATOM 884 C C . LYS A 1 111 ? -1.363 0.109 -15.429 1.00 85.12 111 LYS A C 1
ATOM 886 O O . LYS A 1 111 ? -1.001 -0.484 -16.447 1.00 85.12 111 LYS A O 1
ATOM 891 N N . LYS A 1 112 ? -1.947 -0.518 -14.404 1.00 89.69 112 LYS A N 1
ATOM 892 C CA . LYS A 1 112 ? -2.215 -1.964 -14.359 1.00 89.69 112 LYS A CA 1
ATOM 893 C C . LYS A 1 112 ? -3.631 -2.334 -14.834 1.00 89.69 112 LYS A C 1
ATOM 895 O O . LYS A 1 112 ? -3.985 -3.514 -14.860 1.00 89.69 112 LYS A O 1
ATOM 900 N N . LYS A 1 113 ? -4.421 -1.349 -15.281 1.00 95.62 113 LYS A N 1
ATOM 901 C CA . LYS A 1 113 ? -5.810 -1.489 -15.754 1.00 95.62 113 LYS A CA 1
ATOM 902 C C . LYS A 1 113 ? -6.711 -2.208 -14.743 1.00 95.62 113 LYS A C 1
ATOM 904 O O . LYS A 1 113 ? -7.547 -3.028 -15.126 1.00 95.62 113 LYS A O 1
ATOM 909 N N . ILE A 1 114 ? -6.500 -1.959 -13.454 1.00 96.62 114 ILE A N 1
ATOM 910 C CA . ILE A 1 114 ? -7.253 -2.602 -12.375 1.00 96.62 114 ILE A CA 1
ATOM 911 C C . ILE A 1 114 ? -8.656 -1.998 -12.312 1.00 96.62 114 ILE A C 1
ATOM 913 O O . ILE A 1 114 ? -8.829 -0.783 -12.348 1.00 96.62 114 ILE A O 1
ATOM 917 N N . ARG A 1 115 ? -9.673 -2.853 -12.191 1.00 97.31 115 ARG A N 1
ATOM 918 C CA . ARG A 1 115 ? -11.054 -2.425 -11.953 1.00 97.31 115 ARG A CA 1
ATOM 919 C C . ARG A 1 115 ? -11.304 -2.321 -10.459 1.00 97.31 115 ARG A C 1
ATOM 921 O O . ARG A 1 115 ? -11.288 -3.337 -9.767 1.00 97.31 115 ARG A O 1
ATOM 928 N N . VAL A 1 116 ? -11.571 -1.109 -9.990 1.00 97.25 116 VAL A N 1
ATOM 929 C CA . VAL A 1 116 ? -11.940 -0.860 -8.597 1.00 97.25 116 VAL A CA 1
ATOM 930 C C . VAL A 1 116 ? -13.450 -0.711 -8.474 1.00 97.25 116 VAL A C 1
ATOM 932 O O . VAL A 1 116 ? -14.073 -0.012 -9.272 1.00 97.25 116 VAL A O 1
ATOM 935 N N . SER A 1 117 ? -14.035 -1.361 -7.471 1.00 97.50 117 SER A N 1
ATOM 936 C CA . SER A 1 117 ? -15.426 -1.147 -7.058 1.00 97.50 117 SER A CA 1
ATOM 937 C C . SER A 1 117 ? -15.493 -0.736 -5.592 1.00 97.50 117 SER A C 1
ATOM 939 O O . SER A 1 117 ? -14.783 -1.306 -4.764 1.00 97.50 117 SER A O 1
ATOM 941 N N . THR A 1 118 ? -16.369 0.210 -5.273 1.00 97.19 118 THR A N 1
ATOM 942 C CA . THR A 1 118 ? -16.613 0.694 -3.912 1.00 97.19 118 THR A CA 1
ATOM 943 C C . THR A 1 118 ? -18.005 0.272 -3.445 1.00 97.19 118 THR A C 1
ATOM 945 O O . THR A 1 118 ? -18.959 0.303 -4.220 1.00 97.19 118 THR A O 1
ATOM 948 N N . ASP A 1 119 ? -18.121 -0.122 -2.182 1.00 97.31 119 ASP A N 1
ATOM 949 C CA . ASP A 1 119 ? -19.401 -0.365 -1.508 1.00 97.31 119 ASP A CA 1
ATOM 950 C C . ASP A 1 119 ? -19.319 0.197 -0.086 1.00 97.31 119 ASP A C 1
ATOM 952 O O . ASP A 1 119 ? -18.861 -0.467 0.844 1.00 97.31 119 ASP A O 1
ATOM 956 N N . LEU A 1 120 ? -19.603 1.493 0.034 1.00 97.00 120 LEU A N 1
ATOM 957 C CA . LEU A 1 120 ? -19.355 2.264 1.247 1.00 97.00 120 LEU A CA 1
ATOM 958 C C . LEU A 1 120 ? -20.668 2.498 1.993 1.00 97.00 120 LEU A C 1
ATOM 960 O O . LEU A 1 120 ? -21.601 3.053 1.417 1.00 97.00 120 LEU A O 1
ATOM 964 N N . GLU A 1 121 ? -20.709 2.125 3.271 1.00 95.88 121 GLU A N 1
ATOM 965 C CA . GLU A 1 121 ? -21.845 2.349 4.169 1.00 95.88 121 GLU A CA 1
ATOM 966 C C . GLU A 1 121 ? -22.076 3.862 4.361 1.00 95.88 121 GLU A C 1
ATOM 968 O O . GLU A 1 121 ? -21.226 4.518 4.976 1.00 95.88 121 GLU A O 1
ATOM 973 N N . PRO A 1 122 ? -23.177 4.450 3.849 1.00 90.44 122 PRO A N 1
ATOM 974 C CA . PRO A 1 122 ? -23.360 5.904 3.832 1.00 90.44 122 PRO A CA 1
ATOM 975 C C . PRO A 1 122 ? -23.365 6.548 5.222 1.00 90.44 122 PRO A C 1
ATOM 977 O O . PRO A 1 122 ? -22.784 7.619 5.396 1.00 90.44 122 PRO A O 1
ATOM 980 N N . ASP A 1 123 ? -23.951 5.871 6.212 1.00 89.56 123 ASP A N 1
ATOM 981 C CA . ASP A 1 123 ? -24.142 6.392 7.572 1.00 89.56 123 ASP A CA 1
ATOM 982 C C . ASP A 1 123 ? -23.155 5.779 8.579 1.00 89.56 123 ASP A C 1
ATOM 984 O O . ASP A 1 123 ? -23.457 5.577 9.762 1.00 89.56 123 ASP A O 1
ATOM 988 N N . LEU A 1 124 ? -21.946 5.456 8.109 1.00 92.50 124 LEU A N 1
ATOM 989 C CA . LEU A 1 124 ? -20.916 4.868 8.951 1.00 92.50 124 LEU A CA 1
ATOM 990 C C . LEU A 1 124 ? -20.438 5.877 10.014 1.00 92.50 124 LEU A C 1
ATOM 992 O O . LEU A 1 124 ? -19.941 6.955 9.663 1.00 92.50 124 LEU A O 1
ATOM 996 N N . PRO A 1 125 ? -20.537 5.544 11.316 1.00 90.19 125 PRO A N 1
ATOM 997 C CA . PRO A 1 125 ? -20.081 6.430 12.374 1.00 90.19 125 PRO A CA 1
ATOM 998 C C . PRO A 1 125 ? -18.560 6.626 12.295 1.00 90.19 125 PRO A C 1
ATOM 1000 O O . PRO A 1 125 ? -17.829 5.706 11.911 1.00 90.19 125 PRO A O 1
ATOM 1003 N N . PRO A 1 126 ? -18.060 7.814 12.663 1.00 90.00 126 PRO A N 1
ATOM 1004 C CA . PRO A 1 126 ? -16.641 8.092 12.583 1.00 90.00 126 PRO A CA 1
ATOM 1005 C C . PRO A 1 126 ? -15.875 7.355 13.692 1.00 90.00 126 PRO A C 1
ATOM 1007 O O . PRO A 1 126 ? -16.400 7.086 14.773 1.00 90.00 126 PRO A O 1
ATOM 1010 N N . VAL A 1 127 ? -14.614 7.030 13.418 1.00 90.75 127 VAL A N 1
ATOM 1011 C CA . VAL A 1 127 ? -13.740 6.256 14.307 1.00 90.75 127 VAL A CA 1
ATOM 1012 C C . VAL A 1 127 ? -12.754 7.159 15.040 1.00 90.75 127 VAL A C 1
ATOM 1014 O O . VAL A 1 127 ? -12.292 8.158 14.488 1.00 90.75 127 VAL A O 1
ATOM 1017 N N . SER A 1 128 ? -12.391 6.799 16.273 1.00 86.88 128 SER A N 1
ATOM 1018 C CA . SER A 1 128 ? -11.422 7.528 17.111 1.00 86.88 128 SER A CA 1
ATOM 1019 C C . SER A 1 128 ? -9.968 7.280 16.686 1.00 86.88 128 SER A C 1
ATOM 1021 O O . SER A 1 128 ? -9.141 6.826 17.470 1.00 86.88 128 SER A O 1
ATOM 1023 N N . LEU A 1 129 ? -9.649 7.549 15.421 1.00 83.38 129 LEU A N 1
ATOM 1024 C CA . LEU A 1 129 ? -8.317 7.400 14.835 1.00 83.38 129 LEU A CA 1
ATOM 1025 C C . LEU A 1 129 ? -8.047 8.563 13.886 1.00 83.38 129 LEU A C 1
ATOM 1027 O O . LEU A 1 129 ? -8.945 8.998 13.168 1.00 83.38 129 LEU A O 1
ATOM 1031 N N . SER A 1 130 ? -6.804 9.049 13.852 1.00 81.62 130 SER A N 1
ATOM 1032 C CA . SER A 1 130 ? -6.436 10.153 12.964 1.00 81.62 130 SER A CA 1
ATOM 1033 C C . SER A 1 130 ? -6.550 9.746 11.491 1.00 81.62 130 SER A C 1
ATOM 1035 O O . SER A 1 130 ? -6.220 8.616 11.122 1.00 81.62 130 SER A O 1
ATOM 1037 N N . PHE A 1 131 ? -6.975 10.689 10.649 1.00 80.31 131 PHE A N 1
ATOM 1038 C CA . PHE A 1 131 ? -7.113 10.473 9.212 1.00 80.31 131 PHE A CA 1
ATOM 1039 C C . PHE A 1 131 ? -5.809 9.958 8.592 1.00 80.31 131 PHE A C 1
ATOM 1041 O O . PHE A 1 131 ? -5.825 8.923 7.942 1.00 80.31 131 PHE A O 1
ATOM 1048 N N . GLY A 1 132 ? -4.673 10.608 8.871 1.00 68.81 132 GLY A N 1
ATOM 1049 C CA . GLY A 1 132 ? -3.384 10.223 8.286 1.00 68.81 132 GLY A CA 1
ATOM 1050 C C . GLY A 1 132 ? -2.925 8.819 8.693 1.00 68.81 132 GLY A C 1
ATOM 1051 O O . GLY A 1 132 ? -2.376 8.088 7.875 1.00 68.81 132 GLY A O 1
ATOM 1052 N N . SER A 1 133 ? -3.194 8.394 9.934 1.00 77.31 133 SER A N 1
ATOM 1053 C CA . SER A 1 133 ? -2.888 7.021 10.363 1.00 77.31 133 SER A CA 1
ATOM 1054 C C . SER A 1 133 ? -3.732 5.990 9.610 1.00 77.31 133 SER A C 1
ATOM 1056 O O . SER A 1 133 ? -3.214 4.953 9.203 1.00 77.31 133 SER A O 1
ATOM 1058 N N . LEU A 1 134 ? -5.024 6.271 9.413 1.00 86.69 134 LEU A N 1
ATOM 1059 C CA . LEU A 1 134 ? -5.928 5.397 8.667 1.00 86.69 134 LEU A CA 1
ATOM 1060 C C . LEU A 1 134 ? -5.591 5.368 7.176 1.00 86.69 134 LEU A C 1
ATOM 1062 O O . LEU A 1 134 ? -5.491 4.286 6.608 1.00 86.69 134 LEU A O 1
ATOM 1066 N N . GLU A 1 135 ? -5.370 6.532 6.568 1.00 80.69 135 GLU A N 1
ATOM 1067 C CA . GLU A 1 135 ? -4.959 6.679 5.169 1.00 80.69 135 GLU A CA 1
ATOM 1068 C C . GLU A 1 135 ? -3.702 5.863 4.895 1.00 80.69 135 GLU A C 1
ATOM 1070 O O . GLU A 1 135 ? -3.659 5.102 3.936 1.00 80.69 135 GLU A O 1
ATOM 1075 N N . GLN A 1 136 ? -2.722 5.898 5.796 1.00 74.62 136 GLN A N 1
ATOM 1076 C CA . GLN A 1 136 ? -1.516 5.100 5.650 1.00 74.62 136 GLN A CA 1
ATOM 1077 C C . GLN A 1 136 ? -1.785 3.584 5.698 1.00 74.62 136 GLN A C 1
ATOM 1079 O O . GLN A 1 136 ? -1.175 2.820 4.943 1.00 74.62 136 GLN A O 1
ATOM 1084 N N . VAL A 1 137 ? -2.663 3.115 6.590 1.00 86.56 137 VAL A N 1
ATOM 1085 C CA . VAL A 1 137 ? -3.034 1.690 6.656 1.00 86.56 137 VAL A CA 1
ATOM 1086 C C . VAL A 1 137 ? -3.737 1.274 5.366 1.00 86.56 137 VAL A C 1
ATOM 1088 O O . VAL A 1 137 ? -3.327 0.296 4.740 1.00 86.56 137 VAL A O 1
ATOM 1091 N N . VAL A 1 138 ? -4.744 2.039 4.938 1.00 87.38 138 VAL A N 1
ATOM 1092 C CA . VAL A 1 138 ? -5.506 1.779 3.708 1.00 87.38 138 VAL A CA 1
ATOM 1093 C C .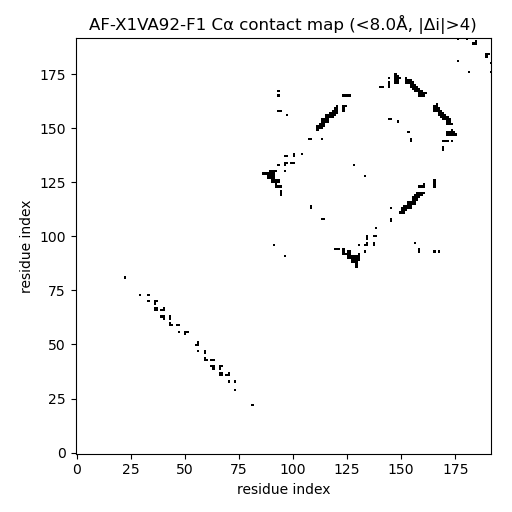 VAL A 1 138 ? -4.580 1.812 2.493 1.00 87.38 138 VAL A C 1
ATOM 1095 O O . VAL A 1 138 ? -4.617 0.890 1.684 1.00 87.38 138 VAL A O 1
ATOM 1098 N N . PHE A 1 139 ? -3.683 2.794 2.401 1.00 82.62 139 PHE A N 1
ATOM 1099 C CA . PHE A 1 139 ? -2.697 2.912 1.329 1.00 82.62 139 PHE A CA 1
ATOM 1100 C C . PHE A 1 139 ? -1.812 1.668 1.231 1.00 82.62 139 PHE A C 1
ATOM 1102 O O . PHE A 1 139 ? -1.674 1.094 0.154 1.00 82.62 139 PHE A O 1
ATOM 1109 N N . ASN A 1 140 ? -1.251 1.198 2.350 1.00 80.19 140 ASN A N 1
ATOM 1110 C CA . ASN A 1 140 ? -0.382 0.018 2.344 1.00 80.19 140 ASN A CA 1
ATOM 1111 C C . ASN A 1 140 ? -1.127 -1.252 1.922 1.00 80.19 140 ASN A C 1
ATOM 1113 O O . ASN A 1 140 ? -0.603 -2.039 1.135 1.00 80.19 140 ASN A O 1
ATOM 1117 N N . LEU A 1 141 ? -2.350 -1.447 2.418 1.00 89.75 141 LEU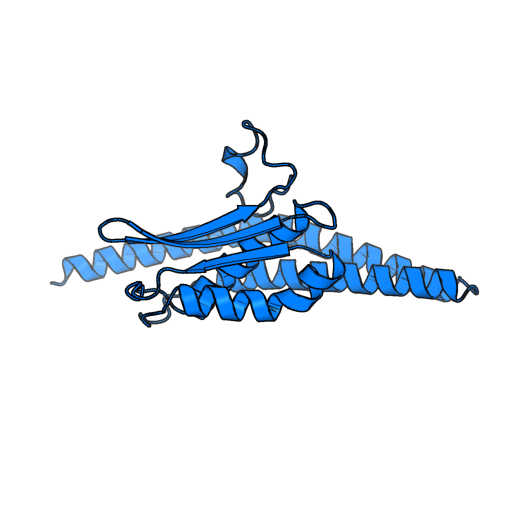 A N 1
ATOM 1118 C CA . LEU A 1 141 ? -3.181 -2.582 2.018 1.00 89.75 141 LEU A CA 1
ATOM 1119 C C . LEU A 1 141 ? -3.542 -2.513 0.527 1.00 89.75 141 LEU A C 1
ATOM 1121 O O . LEU A 1 141 ? -3.468 -3.524 -0.168 1.00 89.75 141 LEU A O 1
ATOM 1125 N N . MET A 1 142 ? -3.861 -1.322 0.016 1.00 89.62 142 MET A N 1
ATOM 1126 C CA . MET A 1 142 ? -4.153 -1.109 -1.401 1.00 89.62 142 MET A CA 1
ATOM 1127 C C . MET A 1 142 ? -2.934 -1.354 -2.294 1.00 89.62 142 MET A C 1
ATOM 1129 O O . MET A 1 142 ? -3.075 -1.991 -3.334 1.00 89.62 142 MET A O 1
ATOM 1133 N N . ILE A 1 143 ? -1.736 -0.908 -1.902 1.00 86.25 143 ILE A N 1
ATOM 1134 C CA . ILE A 1 143 ? -0.495 -1.212 -2.632 1.00 86.25 143 ILE A CA 1
ATOM 1135 C C . ILE A 1 143 ? -0.265 -2.723 -2.695 1.00 86.25 143 ILE A C 1
ATOM 1137 O O . ILE A 1 143 ? -0.002 -3.249 -3.778 1.00 86.25 143 ILE A O 1
ATOM 1141 N N . ASN A 1 144 ? -0.426 -3.430 -1.574 1.00 84.62 144 ASN A N 1
ATOM 1142 C CA . ASN A 1 144 ? -0.290 -4.886 -1.543 1.00 84.62 144 ASN A CA 1
ATOM 1143 C C . ASN A 1 144 ? -1.302 -5.559 -2.492 1.00 84.62 144 ASN A C 1
ATOM 1145 O O . ASN A 1 144 ? -0.923 -6.416 -3.290 1.00 84.62 144 ASN A O 1
ATOM 1149 N N . ALA A 1 145 ? -2.565 -5.121 -2.477 1.00 91.56 145 ALA A N 1
ATOM 1150 C CA . ALA A 1 145 ? -3.598 -5.614 -3.386 1.00 91.56 145 ALA A CA 1
ATOM 1151 C C . ALA A 1 145 ? -3.252 -5.337 -4.864 1.00 91.56 145 ALA A C 1
ATOM 1153 O O . ALA A 1 145 ? -3.340 -6.232 -5.706 1.00 91.56 145 ALA A O 1
ATOM 1154 N N . ILE A 1 146 ? -2.791 -4.123 -5.192 1.00 87.75 146 ILE A N 1
ATOM 1155 C CA . ILE A 1 146 ? -2.347 -3.742 -6.545 1.00 87.75 146 ILE A CA 1
ATOM 1156 C C . ILE A 1 146 ? -1.196 -4.631 -7.012 1.00 87.75 146 ILE A C 1
ATOM 1158 O O . ILE A 1 146 ? -1.168 -5.029 -8.178 1.00 87.75 146 ILE A O 1
ATOM 1162 N N . GLN A 1 147 ? -0.245 -4.950 -6.135 1.00 84.12 147 GLN A N 1
ATOM 1163 C CA . GLN A 1 147 ? 0.885 -5.821 -6.452 1.00 84.12 147 GLN A CA 1
ATOM 1164 C C . GLN A 1 147 ? 0.427 -7.265 -6.704 1.00 84.12 147 GLN A C 1
ATOM 1166 O O . GLN A 1 147 ? 0.842 -7.850 -7.707 1.00 84.12 147 GLN A O 1
ATOM 1171 N N . ALA A 1 148 ? -0.488 -7.785 -5.881 1.00 87.62 148 ALA A N 1
ATOM 1172 C CA . ALA A 1 148 ? -0.968 -9.166 -5.932 1.00 87.62 148 ALA A CA 1
ATOM 1173 C C . ALA A 1 148 ? -1.859 -9.495 -7.145 1.00 87.62 148 ALA A C 1
ATOM 1175 O O . ALA A 1 148 ? -1.826 -10.623 -7.647 1.00 87.62 148 ALA A O 1
ATOM 1176 N N . VAL A 1 149 ? -2.662 -8.542 -7.634 1.00 93.94 149 VAL A N 1
ATOM 1177 C CA . VAL A 1 149 ? -3.562 -8.787 -8.777 1.00 93.94 149 VAL A CA 1
ATOM 1178 C C . VAL A 1 149 ? -2.812 -8.831 -10.112 1.00 93.94 149 VAL A C 1
ATOM 1180 O O . VAL A 1 149 ? -1.833 -8.110 -10.290 1.00 93.94 149 VAL A O 1
ATOM 1183 N N . PRO A 1 150 ? -3.253 -9.610 -11.113 1.00 92.75 150 PRO A N 1
ATOM 1184 C CA . PRO A 1 150 ? -2.728 -9.493 -12.475 1.00 92.75 150 PRO A CA 1
ATOM 1185 C C . PRO A 1 150 ? -3.227 -8.204 -13.169 1.00 92.75 150 PRO A C 1
ATOM 1187 O O . PRO A 1 150 ? -4.206 -7.597 -12.720 1.00 92.75 150 PRO A O 1
ATOM 1190 N N . PRO A 1 151 ? -2.612 -7.771 -14.290 1.00 93.44 151 PRO A N 1
ATOM 1191 C CA . PRO A 1 151 ? -3.163 -6.696 -15.117 1.00 93.44 151 PRO A CA 1
ATOM 1192 C C . PRO A 1 151 ? -4.619 -6.974 -15.528 1.00 93.44 151 PRO A C 1
ATOM 1194 O O . PRO A 1 151 ? -4.940 -8.082 -15.956 1.00 93.44 151 PRO A O 1
ATOM 1197 N N . GLY A 1 152 ? -5.515 -5.990 -15.400 1.00 93.50 152 GLY A N 1
ATOM 1198 C CA . GLY A 1 152 ? -6.959 -6.195 -15.625 1.00 93.50 152 GLY A CA 1
ATOM 1199 C C . GLY A 1 152 ? -7.726 -6.820 -14.446 1.00 93.50 152 GLY A C 1
ATOM 1200 O O . GLY A 1 152 ? -8.927 -7.116 -14.575 1.00 93.50 152 GLY A O 1
ATOM 1201 N N . GLY A 1 153 ? -7.035 -7.038 -13.320 1.00 95.81 153 GLY A N 1
ATOM 1202 C CA . GLY A 1 153 ? -7.573 -7.567 -12.070 1.00 95.81 153 GLY A CA 1
ATOM 1203 C C . GLY A 1 153 ? -8.626 -6.670 -11.419 1.00 95.81 153 GLY A C 1
ATOM 1204 O O . GLY A 1 153 ? -9.055 -5.656 -11.980 1.00 95.81 153 GLY A O 1
ATOM 1205 N N . LYS A 1 154 ? -9.093 -7.082 -10.243 1.00 97.81 154 LYS A N 1
ATOM 1206 C CA . LYS A 1 154 ? -10.197 -6.452 -9.522 1.00 97.81 154 LYS A CA 1
ATOM 1207 C C . LYS A 1 154 ? -9.822 -6.239 -8.065 1.00 97.81 154 LYS A C 1
ATOM 1209 O O . LYS A 1 154 ? -9.301 -7.151 -7.430 1.00 97.81 154 LYS A O 1
ATOM 1214 N N . ILE A 1 155 ? -10.147 -5.057 -7.559 1.00 98.06 155 ILE A N 1
ATOM 1215 C CA . ILE A 1 155 ? -10.060 -4.728 -6.137 1.00 98.06 155 ILE A CA 1
ATOM 1216 C C . ILE A 1 155 ? -11.412 -4.156 -5.712 1.00 98.06 155 ILE A C 1
ATOM 1218 O O . ILE A 1 155 ? -11.989 -3.321 -6.413 1.00 98.06 155 ILE A O 1
ATOM 1222 N N . ARG A 1 156 ? -11.938 -4.606 -4.578 1.00 98.19 156 ARG A N 1
ATOM 1223 C CA . ARG A 1 156 ? -13.149 -4.070 -3.962 1.00 98.19 156 ARG A CA 1
ATOM 1224 C C . ARG A 1 156 ? -12.789 -3.460 -2.618 1.00 98.19 156 ARG A C 1
ATOM 1226 O O . ARG A 1 156 ? -12.146 -4.109 -1.803 1.00 98.19 156 ARG A O 1
ATOM 1233 N N . ILE A 1 157 ? -13.218 -2.223 -2.397 1.00 98.00 157 ILE A N 1
ATOM 1234 C CA . ILE A 1 157 ? -13.161 -1.587 -1.083 1.00 98.00 157 ILE A CA 1
ATOM 1235 C C . ILE A 1 157 ? -14.581 -1.440 -0.557 1.00 98.00 157 ILE A C 1
ATOM 1237 O O . ILE A 1 157 ? -15.469 -0.967 -1.269 1.00 98.00 157 ILE A O 1
ATOM 1241 N N . SER A 1 158 ? -14.813 -1.872 0.675 1.00 97.94 158 SER A N 1
ATOM 1242 C CA . SER A 1 158 ? -16.122 -1.720 1.301 1.00 97.94 158 SER A CA 1
ATOM 1243 C C . SER A 1 158 ? -16.013 -1.321 2.752 1.00 97.94 158 SER A C 1
ATOM 1245 O O . SER A 1 158 ? -15.057 -1.701 3.426 1.00 97.94 158 SER A O 1
ATOM 1247 N N . THR A 1 159 ? -16.997 -0.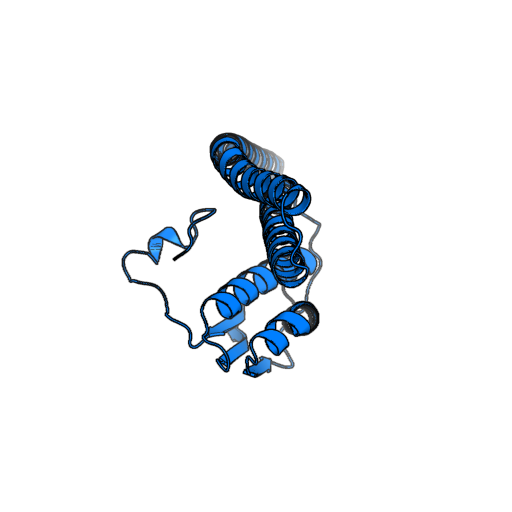581 3.240 1.00 97.50 159 THR A N 1
ATOM 1248 C CA . THR A 1 159 ? -17.121 -0.265 4.660 1.00 97.50 159 THR A CA 1
ATOM 1249 C C . THR A 1 159 ? -18.422 -0.831 5.197 1.00 97.50 159 THR A C 1
ATOM 1251 O O . THR A 1 159 ? -19.414 -0.924 4.482 1.00 97.50 159 THR A O 1
ATOM 1254 N N . ALA A 1 160 ? -18.410 -1.256 6.455 1.00 96.19 160 ALA A N 1
ATOM 1255 C CA . ALA A 1 160 ? -19.596 -1.782 7.110 1.00 96.19 160 ALA A CA 1
ATOM 1256 C C . ALA A 1 160 ? -19.573 -1.446 8.595 1.00 96.19 160 ALA A C 1
ATOM 1258 O O . ALA A 1 160 ? -18.515 -1.414 9.229 1.00 96.19 160 ALA A O 1
ATOM 1259 N N . ARG A 1 161 ? -20.759 -1.259 9.169 1.00 94.00 161 ARG A N 1
ATOM 1260 C CA . ARG A 1 161 ? -20.924 -1.240 10.618 1.00 94.00 161 ARG A CA 1
ATOM 1261 C C . ARG A 1 161 ? -21.085 -2.671 11.124 1.00 94.00 161 ARG A C 1
ATOM 1263 O O . ARG A 1 161 ? -22.017 -3.367 10.731 1.00 94.00 161 ARG A O 1
ATOM 1270 N N . GLN A 1 162 ? -20.205 -3.096 12.022 1.00 89.06 162 GLN A N 1
ATOM 1271 C CA . GLN A 1 162 ? -20.279 -4.392 12.692 1.00 89.06 162 GLN A CA 1
ATOM 1272 C C . GLN A 1 162 ? -20.443 -4.175 14.194 1.00 89.06 162 GLN A C 1
ATOM 1274 O O . GLN A 1 162 ? -19.474 -3.940 14.913 1.00 89.06 162 GLN A O 1
ATOM 1279 N N . SER A 1 163 ? -21.689 -4.239 14.667 1.00 85.75 163 SER A N 1
ATOM 1280 C CA . SER A 1 163 ? -22.047 -3.982 16.069 1.00 85.75 163 SER A CA 1
ATOM 1281 C C . SER A 1 163 ? -21.540 -2.607 16.546 1.00 85.75 163 SER A C 1
ATOM 1283 O O . SER A 1 163 ? -22.023 -1.574 16.065 1.00 85.75 163 SER A O 1
ATOM 1285 N N . ASP A 1 164 ? -20.547 -2.599 17.441 1.00 87.19 164 ASP A N 1
ATOM 1286 C CA . ASP A 1 164 ? -19.936 -1.405 18.037 1.00 87.19 164 ASP A CA 1
ATOM 1287 C C . ASP A 1 164 ? -18.654 -0.961 17.313 1.00 87.19 164 ASP A C 1
ATOM 1289 O O . ASP A 1 164 ? -17.925 -0.097 17.796 1.00 87.19 164 ASP A O 1
ATOM 1293 N N . GLN A 1 165 ? -18.354 -1.551 16.155 1.00 89.75 165 GLN A N 1
ATOM 1294 C CA . GLN A 1 165 ? -17.165 -1.249 15.367 1.00 89.75 165 GLN A CA 1
ATOM 1295 C C . GLN A 1 165 ? -17.535 -0.819 13.948 1.00 89.75 165 GLN A C 1
ATOM 1297 O O . GLN A 1 165 ? -18.530 -1.257 13.367 1.00 89.75 165 GLN A O 1
ATOM 1302 N N . ALA A 1 166 ? -16.700 0.044 13.376 1.00 92.62 166 ALA A N 1
ATOM 1303 C CA . ALA A 1 166 ? -16.686 0.304 11.947 1.00 92.62 166 ALA A CA 1
ATOM 1304 C C . ALA A 1 166 ? -15.567 -0.530 11.319 1.00 92.62 166 ALA A C 1
ATOM 1306 O O . ALA A 1 166 ? -14.452 -0.583 11.841 1.00 92.62 166 ALA A O 1
ATOM 1307 N N . SER A 1 167 ? -15.864 -1.182 10.204 1.00 94.69 167 SER A N 1
ATOM 1308 C CA . SER A 1 167 ? -14.934 -2.051 9.492 1.00 94.69 167 SER A CA 1
ATOM 1309 C C . SER A 1 167 ? -14.707 -1.525 8.082 1.00 94.69 167 SER A C 1
ATOM 1311 O O . SER A 1 167 ? -15.643 -1.065 7.428 1.00 94.69 167 SER A O 1
ATOM 1313 N N . LEU A 1 168 ? -13.465 -1.624 7.612 1.00 96.25 168 LEU A N 1
ATOM 1314 C CA . LEU A 1 168 ? -13.072 -1.378 6.229 1.00 96.25 168 LEU A CA 1
ATOM 1315 C C . LEU A 1 168 ? -12.438 -2.656 5.685 1.00 96.25 168 LEU A C 1
ATOM 1317 O O . LEU A 1 168 ? -11.551 -3.234 6.310 1.00 96.25 168 LEU A O 1
ATOM 1321 N N . PHE A 1 169 ? -12.905 -3.083 4.521 1.00 97.25 169 PHE A N 1
ATOM 1322 C CA . PHE A 1 169 ? -12.456 -4.276 3.821 1.00 97.25 169 PHE A CA 1
ATOM 1323 C C . PHE A 1 169 ? -11.807 -3.868 2.508 1.00 97.25 169 PHE A C 1
ATOM 1325 O O . PHE A 1 169 ? -12.359 -3.042 1.781 1.00 97.25 169 PHE A O 1
ATOM 1332 N N . ILE A 1 170 ? -10.664 -4.477 2.206 1.00 97.44 170 ILE A N 1
ATOM 1333 C CA . ILE A 1 170 ? -10.012 -4.426 0.899 1.00 97.44 170 ILE A CA 1
ATOM 1334 C C . ILE A 1 170 ? -9.900 -5.871 0.434 1.00 97.44 170 ILE A C 1
ATOM 1336 O O . ILE A 1 170 ? -9.245 -6.685 1.080 1.00 97.44 170 ILE A O 1
ATOM 1340 N N . GLU A 1 171 ? -10.584 -6.185 -0.656 1.00 97.69 171 GLU A N 1
ATOM 1341 C CA . GLU A 1 171 ? -10.627 -7.512 -1.255 1.00 97.69 171 GLU A CA 1
ATOM 1342 C C . GLU A 1 171 ? -10.001 -7.447 -2.642 1.00 97.69 171 GLU A C 1
ATOM 1344 O O . GLU A 1 171 ? -10.334 -6.570 -3.441 1.00 97.69 171 GLU A O 1
ATOM 1349 N N . ASP A 1 172 ? -9.129 -8.392 -2.961 1.00 96.62 172 ASP A N 1
ATOM 1350 C CA . ASP A 1 172 ? -8.503 -8.504 -4.270 1.00 96.62 172 ASP A CA 1
ATOM 1351 C C . ASP A 1 172 ? -8.665 -9.916 -4.843 1.00 96.62 172 ASP A C 1
ATOM 1353 O O . ASP A 1 172 ? -8.966 -10.873 -4.130 1.00 96.62 172 ASP A O 1
ATOM 1357 N N . ASN A 1 173 ? -8.513 -10.044 -6.161 1.00 96.38 173 ASN A N 1
ATOM 1358 C CA . ASN A 1 173 ? -8.549 -11.334 -6.852 1.00 96.38 173 ASN A CA 1
ATOM 1359 C C . ASN A 1 173 ? -7.158 -11.793 -7.326 1.00 96.38 173 ASN A C 1
ATOM 1361 O O . ASN A 1 173 ? -7.029 -12.374 -8.409 1.00 96.38 173 ASN A O 1
ATOM 1365 N N . GLY A 1 174 ? -6.121 -11.459 -6.558 1.00 92.56 174 GLY A N 1
ATOM 1366 C CA . GLY A 1 174 ? -4.736 -11.804 -6.833 1.00 92.56 174 GLY A CA 1
ATOM 1367 C C . GLY A 1 174 ? -4.384 -13.247 -6.491 1.00 92.56 174 GLY A C 1
ATOM 1368 O O . GLY A 1 174 ? -5.244 -14.116 -6.351 1.00 92.56 174 GLY A O 1
ATOM 1369 N N . ALA A 1 175 ? -3.081 -13.510 -6.380 1.00 87.00 175 ALA A N 1
ATOM 1370 C CA . ALA A 1 175 ? -2.547 -14.852 -6.130 1.00 87.00 175 ALA A CA 1
ATOM 1371 C C . ALA A 1 175 ? -2.920 -15.432 -4.748 1.00 87.00 175 ALA A C 1
ATOM 1373 O O . ALA A 1 175 ? -2.816 -16.643 -4.545 1.00 87.00 175 ALA A O 1
ATOM 1374 N N . GLY A 1 176 ? -3.380 -14.588 -3.818 1.00 87.81 176 GLY A N 1
ATOM 1375 C CA . GLY A 1 176 ? -3.653 -14.970 -2.436 1.00 87.81 176 GLY A CA 1
ATOM 1376 C C . GLY A 1 176 ? -2.376 -15.237 -1.636 1.00 87.81 176 GLY A C 1
ATOM 1377 O O . GLY A 1 176 ? -1.268 -14.955 -2.085 1.00 87.81 176 GLY A O 1
ATOM 1378 N N . ILE A 1 177 ? -2.542 -15.771 -0.425 1.00 85.88 177 ILE A N 1
ATOM 1379 C CA . ILE A 1 177 ? -1.449 -16.050 0.518 1.00 85.88 177 ILE A CA 1
ATOM 1380 C C . ILE A 1 177 ? -1.547 -17.517 0.942 1.00 85.88 177 ILE A C 1
ATOM 1382 O O . ILE A 1 177 ? -2.642 -18.009 1.233 1.00 85.88 177 ILE A O 1
ATOM 1386 N N . SER A 1 178 ? -0.415 -18.227 0.968 1.00 87.44 178 SER A N 1
ATOM 1387 C CA . SER A 1 178 ? -0.362 -19.616 1.442 1.00 87.44 178 SER A CA 1
ATOM 1388 C C . SER A 1 178 ? -0.725 -19.707 2.934 1.00 87.44 178 SER A C 1
ATOM 1390 O O . SER A 1 178 ? -0.611 -18.734 3.686 1.00 87.44 178 SER A O 1
ATOM 1392 N N . LYS A 1 179 ? -1.168 -20.879 3.408 1.00 84.94 179 LYS A N 1
ATOM 1393 C CA . LYS A 1 179 ? -1.555 -21.042 4.823 1.00 84.94 179 LYS A CA 1
ATOM 1394 C C . LYS A 1 179 ? -0.363 -20.898 5.765 1.00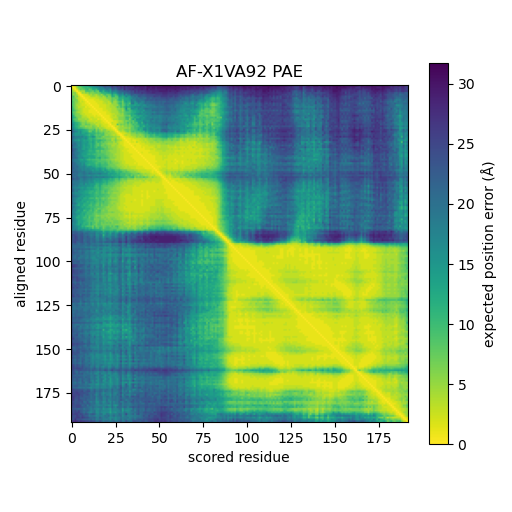 84.94 179 LYS A C 1
ATOM 1396 O O . LYS A 1 179 ? -0.527 -20.460 6.903 1.00 84.94 179 LYS A O 1
ATOM 1401 N N . GLU A 1 180 ? 0.809 -21.286 5.288 1.00 82.56 180 GLU A N 1
ATOM 1402 C CA . GLU A 1 180 ? 2.080 -21.215 5.989 1.00 82.56 180 GLU A CA 1
ATOM 1403 C C . GLU A 1 180 ? 2.516 -19.753 6.168 1.00 82.56 180 GLU A C 1
ATOM 1405 O O . GLU A 1 180 ? 2.936 -19.359 7.259 1.00 82.56 180 GLU A O 1
ATOM 1410 N N . ASP A 1 181 ? 2.307 -18.931 5.137 1.00 81.19 181 ASP A N 1
ATOM 1411 C CA . ASP A 1 181 ? 2.729 -17.530 5.099 1.00 81.19 181 ASP A CA 1
ATOM 1412 C C . ASP A 1 181 ? 1.770 -16.581 5.830 1.00 81.19 181 ASP A C 1
ATOM 1414 O O . ASP A 1 181 ? 2.196 -15.524 6.296 1.00 81.19 181 ASP A O 1
ATOM 1418 N N . LEU A 1 182 ? 0.498 -16.960 6.028 1.00 81.88 182 LEU A N 1
ATOM 1419 C CA . LEU A 1 182 ? -0.510 -16.139 6.725 1.00 81.88 182 LEU A CA 1
ATOM 1420 C C . LEU A 1 182 ? -0.076 -15.673 8.122 1.00 81.88 182 LEU A C 1
ATOM 1422 O O . LEU A 1 182 ? -0.478 -14.604 8.570 1.00 81.88 182 LEU A O 1
ATOM 1426 N N . ARG A 1 183 ? 0.740 -16.459 8.830 1.00 78.56 183 ARG A N 1
ATOM 1427 C CA . ARG A 1 183 ? 1.238 -16.087 10.168 1.00 78.56 183 ARG A CA 1
ATOM 1428 C C . ARG A 1 183 ? 2.358 -15.052 10.120 1.00 78.56 183 ARG A C 1
ATOM 1430 O O . ARG A 1 183 ? 2.665 -14.443 11.139 1.00 78.56 183 ARG A O 1
ATOM 1437 N N . LEU A 1 184 ? 2.975 -14.881 8.957 1.00 74.94 184 LEU A N 1
ATOM 1438 C CA . LEU A 1 184 ? 4.143 -14.039 8.746 1.00 74.94 184 LEU A CA 1
ATOM 1439 C C . LEU A 1 184 ? 3.778 -12.693 8.110 1.00 74.94 184 LEU A C 1
ATOM 1441 O O . LEU A 1 184 ? 4.604 -11.790 8.135 1.00 74.94 184 LEU A O 1
ATOM 1445 N N . VAL A 1 185 ? 2.551 -12.511 7.606 1.00 75.31 185 VAL A N 1
ATOM 1446 C CA . VAL A 1 185 ? 2.121 -11.285 6.895 1.00 75.31 185 VAL A CA 1
ATOM 1447 C C . VAL A 1 185 ? 2.189 -10.011 7.739 1.00 75.31 185 VAL A C 1
ATOM 1449 O O . VAL A 1 185 ? 2.330 -8.920 7.195 1.00 75.31 185 VAL A O 1
ATOM 1452 N N . PHE A 1 186 ? 2.116 -10.142 9.066 1.00 69.50 186 PHE A N 1
ATOM 1453 C CA . PHE A 1 186 ? 2.266 -9.023 10.001 1.00 69.50 186 PHE A CA 1
ATOM 1454 C C . PHE A 1 186 ? 3.709 -8.824 10.473 1.00 69.50 186 PHE A C 1
ATOM 1456 O O . PHE A 1 186 ? 3.998 -7.838 11.152 1.00 69.50 186 PHE A O 1
ATOM 1463 N N . ASN A 1 187 ? 4.628 -9.724 10.105 1.00 57.59 187 ASN A N 1
ATOM 1464 C CA . ASN A 1 187 ? 6.042 -9.506 10.357 1.00 57.59 187 ASN A CA 1
ATOM 1465 C C . ASN A 1 187 ? 6.537 -8.388 9.434 1.00 57.59 187 ASN A C 1
ATOM 1467 O O . ASN A 1 187 ? 6.342 -8.455 8.214 1.00 57.59 187 ASN A O 1
ATOM 1471 N N . PRO A 1 188 ? 7.219 -7.371 9.981 1.00 50.03 188 PRO A N 1
ATOM 1472 C CA . PRO A 1 188 ? 7.789 -6.309 9.173 1.00 50.03 188 PRO A CA 1
ATOM 1473 C C . PRO A 1 188 ? 8.639 -6.877 8.026 1.00 50.03 188 PRO A C 1
ATOM 1475 O O . PRO A 1 188 ? 9.502 -7.728 8.236 1.00 50.03 188 PRO A O 1
ATOM 1478 N N . PHE A 1 189 ? 8.416 -6.370 6.810 1.00 48.66 189 PHE A N 1
ATOM 1479 C CA . PHE A 1 189 ? 9.164 -6.712 5.589 1.00 48.66 189 PHE A CA 1
ATOM 1480 C C . PHE A 1 189 ? 8.988 -8.132 5.035 1.00 48.66 189 PHE A C 1
ATOM 1482 O O . PHE A 1 189 ? 9.789 -8.532 4.178 1.00 48.66 189 PHE A O 1
ATOM 1489 N N . PHE A 1 190 ? 7.973 -8.864 5.491 1.00 51.25 190 PHE A N 1
ATOM 1490 C CA . PHE A 1 190 ? 7.520 -10.083 4.838 1.00 51.25 190 PHE A CA 1
ATOM 1491 C C . PHE A 1 190 ? 6.761 -9.737 3.546 1.00 51.25 190 PHE A C 1
ATOM 1493 O O . PHE A 1 190 ? 5.890 -8.870 3.547 1.00 51.25 190 PHE A O 1
ATOM 1500 N N . SER A 1 191 ? 7.131 -10.380 2.440 1.00 50.22 191 SER A N 1
ATOM 1501 C CA . SER A 1 191 ? 6.437 -10.307 1.150 1.00 50.22 191 SER A CA 1
ATOM 1502 C C . SER A 1 191 ? 6.417 -11.711 0.569 1.00 50.22 191 SER A C 1
ATOM 1504 O O . SER A 1 191 ? 7.440 -12.396 0.631 1.00 50.22 191 SER A O 1
ATOM 1506 N N . THR A 1 192 ? 5.274 -12.112 0.024 1.00 49.75 192 THR A N 1
ATOM 1507 C CA . THR A 1 192 ? 5.121 -13.308 -0.816 1.00 49.75 192 THR A CA 1
ATOM 1508 C C . THR A 1 192 ? 5.348 -12.974 -2.279 1.00 49.75 192 THR A C 1
ATOM 1510 O O . THR A 1 192 ? 5.081 -11.803 -2.639 1.00 49.75 192 THR A O 1
#

Radius of gyration: 20.7 Å; Cα contacts (8 Å, |Δi|>4): 186; chains: 1; bounding box: 53×35×69 Å

Mean predicted aligned error: 13.12 Å

pLDDT: mean 79.24, std 14.47, range [44.78, 98.19]

Nearest PDB structures (foldseek):
  4q20-assembly1_B  TM=8.452E-01  e=7.014E-10  Caulobacter vibrioides CB15
  4q20-assembly1_A  TM=6.938E-01  e=1.540E-09  Caulobacter vibrioides CB15
  3a0z-assembly1_A  TM=9.261E-01  e=6.892E-06  Thermotoga maritima
  3a0z-assembly2_B  TM=9.131E-01  e=6.487E-06  Thermotoga maritima
  3a0w-assembly2_B  TM=9.150E-01  e=8.778E-06  Thermotoga maritima

Solvent-accessible surface area (backbone atoms only — not comparable to full-atom values): 10912 Å² total; per-residue (Å²): 124,73,64,60,59,53,53,52,53,48,52,53,50,49,56,51,51,53,48,52,53,48,47,59,64,47,46,61,60,45,50,53,66,45,48,51,41,52,52,51,37,52,51,41,56,54,46,52,76,75,54,84,54,67,68,63,41,52,53,42,51,53,49,37,50,53,38,51,52,52,45,49,55,54,52,49,55,52,50,49,64,71,59,73,59,90,65,71,80,36,74,24,48,67,63,57,39,52,53,55,41,49,63,75,42,41,67,62,36,58,75,40,46,45,46,76,48,79,49,65,49,88,85,56,70,61,41,83,42,38,57,69,64,50,32,52,52,53,42,53,54,49,52,52,41,61,67,47,26,56,76,62,28,46,39,38,41,35,37,43,76,55,92,96,40,76,46,78,48,79,48,62,70,35,82,77,76,56,83,80,50,62,80,41,63,82,42,86,89,55,78,133

Foldseek 3Di:
DVPVVVVVVVVVVVVVVVLVVCLVVVVVVLVVVLVVLVVLLVVLVVVLVVDDDPVSNVVSVVSNVVSVVVNVVSVVVSVVSVPPDPPAFDWADLVVLLVVLCVVCVVLCVVLVEAEEEAEDPPFGTDRDDSVVSNVVNNVVVVLQSVFAHRHWYWYWYWDDDPPDIDIDIDTPGPDDDPVCVVVPPPPPDDD

Organism: NCBI:txid412755